Protein AF-A0A9N8HL02-F1 (afdb_monomer)

Sequence (187 aa):
MVTLRPRKAKEEAAAPAAKKGSTVKHNKKKAPAKPKPQPSATEAGDDSSLQEFLTTKVPDESKHEDITWLYHAIQTRAPDCPPELQGTATLAFGGFDYETKSKCSGRWSRMSIMVNKTGLTFMVSGMKDGKYLLEHFDKKQIGRKVSLGKSCIRFASLETVHRSVLEEIIQAAAEATISPVATSSSS

Secondary structure (DSSP, 8-state):
--------------------------------------------S-HHHHHHHHHHH---GGGHHHHHHHHHHHHHH-TTS-EEEETTTEEEEEEEEEE-TTS-EEEEEEEEEEEETTEEEEEE--EETTEEGGGGS-HHHHBSS-EE-SSEEEES-GGGB-HHHHHHHHHHHHHSBP--TT-----

Structure (mmCIF, N/CA/C/O backbone):
data_AF-A0A9N8HL02-F1
#
_entry.id   AF-A0A9N8HL02-F1
#
loop_
_atom_site.group_PDB
_atom_site.id
_atom_site.type_symbol
_atom_site.label_atom_id
_atom_site.label_alt_id
_atom_site.label_comp_id
_atom_site.label_asym_id
_atom_site.label_entity_id
_atom_site.label_seq_id
_atom_site.pdbx_PDB_ins_code
_atom_site.Cartn_x
_atom_site.Cartn_y
_atom_site.Cartn_z
_atom_site.occupancy
_atom_site.B_iso_or_equiv
_atom_site.auth_seq_id
_atom_site.auth_comp_id
_atom_site.auth_asym_id
_atom_site.auth_atom_id
_atom_site.pdbx_PDB_model_num
ATOM 1 N N . MET A 1 1 ? -21.778 3.154 -53.858 1.00 38.72 1 MET A N 1
ATOM 2 C CA . MET A 1 1 ? -22.316 1.840 -54.277 1.00 38.72 1 MET A CA 1
ATOM 3 C C . MET A 1 1 ? -21.534 0.762 -53.549 1.00 38.72 1 MET A C 1
ATOM 5 O O . MET A 1 1 ? -20.315 0.812 -53.601 1.00 38.72 1 MET A O 1
ATOM 9 N N . VAL A 1 2 ? -22.205 -0.153 -52.845 1.00 40.03 2 VAL A N 1
ATOM 10 C CA . VAL A 1 2 ? -21.569 -1.280 -52.138 1.00 40.03 2 VAL A CA 1
ATOM 11 C C . VAL A 1 2 ? -22.195 -2.566 -52.661 1.00 40.03 2 VAL A C 1
ATOM 13 O O . VAL A 1 2 ? -23.408 -2.745 -52.559 1.00 40.03 2 VAL A O 1
ATOM 16 N N . THR A 1 3 ? -21.384 -3.439 -53.251 1.00 42.66 3 THR A N 1
ATOM 17 C CA . THR A 1 3 ? -21.853 -4.664 -53.906 1.00 42.66 3 THR A CA 1
ATOM 18 C C . THR A 1 3 ? -21.750 -5.851 -52.950 1.00 42.66 3 THR A C 1
ATOM 20 O O . THR A 1 3 ? -20.667 -6.352 -52.668 1.00 42.66 3 THR A O 1
ATOM 23 N N . LEU A 1 4 ? -22.895 -6.315 -52.452 1.00 38.25 4 LEU A N 1
ATOM 24 C CA . LEU A 1 4 ? -23.026 -7.592 -51.742 1.00 38.25 4 LEU A CA 1
ATOM 25 C C . LEU A 1 4 ? -22.981 -8.766 -52.734 1.00 38.25 4 LEU A C 1
ATOM 27 O O . LEU A 1 4 ? -23.611 -8.665 -53.787 1.00 38.25 4 LEU A O 1
ATOM 31 N N . ARG A 1 5 ? -22.378 -9.906 -52.349 1.00 42.97 5 ARG A N 1
ATOM 32 C CA . ARG A 1 5 ? -22.987 -11.267 -52.362 1.00 42.97 5 ARG A CA 1
ATOM 33 C C . ARG A 1 5 ? -22.009 -12.354 -51.831 1.00 42.97 5 ARG A C 1
ATOM 35 O O . ARG A 1 5 ? -20.835 -12.049 -51.657 1.00 42.97 5 ARG A O 1
ATOM 42 N N . PRO A 1 6 ? -22.491 -13.568 -51.460 1.00 58.00 6 PRO A N 1
ATOM 43 C CA . PRO A 1 6 ? -21.934 -14.311 -50.319 1.00 58.00 6 PRO A CA 1
ATOM 44 C C . PRO A 1 6 ? -21.608 -15.796 -50.611 1.00 58.00 6 PRO A C 1
ATOM 46 O O . PRO A 1 6 ? -21.747 -16.251 -51.746 1.00 58.00 6 PRO A O 1
ATOM 49 N N . ARG A 1 7 ? -21.297 -16.544 -49.533 1.00 37.44 7 ARG A N 1
ATOM 50 C CA . ARG A 1 7 ? -21.385 -18.011 -49.251 1.00 37.44 7 ARG A CA 1
ATOM 51 C C . ARG A 1 7 ? -20.132 -18.421 -48.439 1.00 37.44 7 ARG A C 1
ATOM 53 O O . ARG A 1 7 ? -19.108 -17.769 -48.560 1.00 37.44 7 ARG A O 1
ATOM 60 N N . LYS A 1 8 ? -20.139 -19.452 -47.585 1.00 40.12 8 LYS A N 1
ATOM 61 C CA . LYS A 1 8 ? -21.069 -20.589 -47.434 1.00 40.12 8 LYS A CA 1
ATOM 62 C C . LYS A 1 8 ? -21.063 -21.080 -45.972 1.00 40.12 8 LYS A C 1
ATOM 64 O O . LYS A 1 8 ? -20.004 -21.095 -45.357 1.00 40.12 8 LYS A O 1
ATOM 69 N N . ALA A 1 9 ? -22.205 -21.526 -45.451 1.00 43.31 9 ALA A N 1
ATOM 70 C CA . ALA A 1 9 ? -22.273 -22.260 -44.183 1.00 43.31 9 ALA A CA 1
ATOM 71 C C . ALA A 1 9 ? -21.961 -23.759 -44.384 1.00 43.31 9 ALA A C 1
ATOM 73 O O . ALA A 1 9 ? -22.086 -24.268 -45.504 1.00 43.31 9 ALA A O 1
ATOM 74 N N . LYS A 1 10 ? -21.617 -24.467 -43.299 1.00 41.34 10 LYS A N 1
ATOM 75 C CA . LYS A 1 10 ? -21.701 -25.933 -43.214 1.00 41.34 10 LYS A CA 1
ATOM 76 C C . LYS A 1 10 ? -22.190 -26.353 -41.821 1.00 41.34 10 LYS A C 1
ATOM 78 O O . LYS A 1 10 ? -21.722 -25.826 -40.819 1.00 41.34 10 LYS A O 1
ATOM 83 N N . GLU A 1 11 ? -23.141 -27.277 -41.821 1.00 34.09 11 GLU A N 1
ATOM 84 C CA . GLU A 1 11 ? -23.955 -27.775 -40.705 1.00 34.09 11 GLU A CA 1
ATOM 85 C C . GLU A 1 11 ? -23.660 -29.272 -40.419 1.00 34.09 11 GLU A C 1
ATOM 87 O O . GLU A 1 11 ? -22.978 -29.909 -41.228 1.00 34.09 11 GLU A O 1
ATOM 92 N N . GLU A 1 12 ? -24.220 -29.788 -39.304 1.00 34.47 12 GLU A N 1
ATOM 93 C CA . GLU A 1 12 ? -24.200 -31.172 -38.748 1.00 34.47 12 GLU A CA 1
ATOM 94 C C . GLU A 1 12 ? -22.844 -31.724 -38.220 1.00 34.47 12 GLU A C 1
ATOM 96 O O . GLU A 1 12 ? -21.782 -31.298 -38.666 1.00 34.47 12 GLU A O 1
ATOM 101 N N . ALA A 1 13 ? -22.770 -32.649 -37.238 1.00 34.19 13 ALA A N 1
ATOM 102 C CA . ALA A 1 13 ? -23.784 -33.380 -36.433 1.00 34.19 13 ALA A CA 1
ATOM 103 C C . ALA A 1 13 ? -23.250 -33.606 -34.979 1.00 34.19 13 ALA A C 1
ATOM 105 O O . ALA A 1 13 ? -22.039 -33.674 -34.793 1.00 34.19 13 ALA A O 1
ATOM 106 N N . ALA A 1 14 ? -24.035 -33.488 -33.893 1.00 33.50 14 ALA A N 1
ATOM 107 C CA . ALA A 1 14 ? -24.961 -34.449 -33.239 1.00 33.50 14 ALA A CA 1
ATOM 108 C C . ALA A 1 14 ? -24.320 -35.440 -32.218 1.00 33.50 14 ALA A C 1
ATOM 110 O O . ALA A 1 14 ? -23.190 -35.887 -32.379 1.00 33.50 14 ALA A O 1
ATOM 111 N N . ALA A 1 15 ? -25.048 -35.734 -31.126 1.00 39.38 15 ALA A N 1
ATOM 112 C CA . ALA A 1 15 ? -24.595 -36.481 -29.931 1.00 39.38 15 ALA A CA 1
ATOM 113 C C . ALA A 1 15 ? -24.857 -38.012 -30.008 1.00 39.38 15 ALA A C 1
ATOM 115 O O . ALA A 1 15 ? -25.385 -38.479 -31.017 1.00 39.38 15 ALA A O 1
ATOM 116 N N . PRO A 1 16 ? -24.537 -38.811 -28.958 1.00 44.41 16 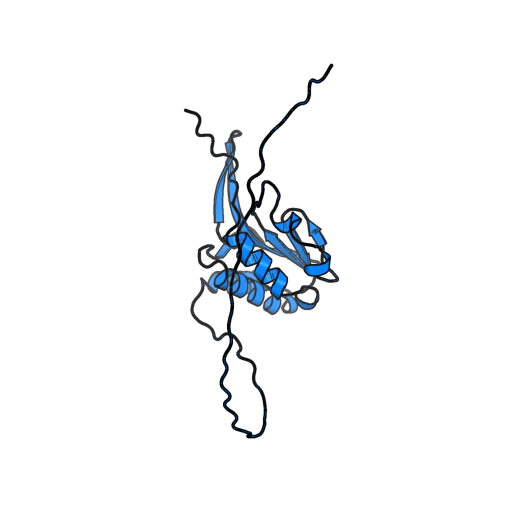PRO A N 1
ATOM 117 C CA . PRO A 1 16 ? -25.563 -39.085 -27.930 1.00 44.41 16 PRO A CA 1
ATOM 118 C C . PRO A 1 16 ? -25.043 -39.270 -26.476 1.00 44.41 16 PRO A C 1
ATOM 120 O O . PRO A 1 16 ? -23.853 -39.185 -26.190 1.00 44.41 16 PRO A O 1
ATOM 123 N N . ALA A 1 17 ? -25.967 -39.510 -25.533 1.00 36.41 17 ALA A N 1
ATOM 124 C CA . ALA A 1 17 ? -25.749 -39.577 -24.075 1.00 36.41 17 ALA A CA 1
ATOM 125 C C . ALA A 1 17 ? -25.906 -40.998 -23.479 1.00 36.41 17 ALA A C 1
ATOM 127 O O . ALA A 1 17 ? -26.542 -41.826 -24.122 1.00 36.41 17 ALA A O 1
ATOM 128 N N . ALA A 1 18 ? -25.475 -41.237 -22.216 1.00 36.91 18 ALA A N 1
ATOM 129 C CA . ALA A 1 18 ? -26.303 -41.894 -21.164 1.00 36.91 18 ALA A CA 1
ATOM 130 C C . ALA A 1 18 ? -25.624 -42.173 -19.785 1.00 36.91 18 ALA A C 1
ATOM 132 O O . ALA A 1 18 ? -24.719 -42.987 -19.662 1.00 36.91 18 ALA A O 1
ATOM 133 N N . LYS A 1 19 ? -26.208 -41.574 -18.731 1.00 36.00 19 LYS A N 1
ATOM 134 C CA . LYS A 1 19 ? -26.545 -42.073 -17.364 1.00 36.00 19 LYS A CA 1
ATOM 135 C C . LYS A 1 19 ? -25.779 -43.231 -16.665 1.00 36.00 19 LYS A C 1
ATOM 137 O O . LYS A 1 19 ? -25.836 -44.371 -17.115 1.00 36.00 19 LYS A O 1
ATOM 142 N N . LYS A 1 20 ? -25.414 -42.955 -15.394 1.00 34.19 20 LYS A N 1
ATOM 143 C CA . LYS A 1 20 ? -25.608 -43.696 -14.099 1.00 34.19 20 LYS A CA 1
ATOM 144 C C . LYS A 1 20 ? -24.382 -43.400 -13.201 1.00 34.19 20 LYS A C 1
ATOM 146 O O . LYS A 1 20 ? -23.281 -43.335 -13.715 1.00 34.19 20 LYS A O 1
ATOM 151 N N . GLY A 1 21 ? -24.445 -43.168 -11.889 1.00 31.30 21 GLY A N 1
ATOM 152 C CA . GLY A 1 21 ? -25.522 -43.315 -10.910 1.00 31.30 21 GLY A CA 1
ATOM 153 C C . GLY A 1 21 ? -25.040 -44.195 -9.750 1.00 31.30 21 GLY A C 1
ATOM 154 O O . GLY A 1 21 ? -25.011 -45.409 -9.912 1.00 31.30 21 GLY A O 1
ATOM 155 N N . SER A 1 22 ? -24.667 -43.614 -8.602 1.00 33.00 22 SER A N 1
ATOM 156 C CA . SER A 1 22 ? -24.431 -44.377 -7.365 1.00 33.00 22 SER A CA 1
ATOM 157 C C . SER A 1 22 ? -24.558 -43.510 -6.108 1.00 33.00 22 SER A C 1
ATOM 159 O O . SER A 1 22 ? -24.262 -42.316 -6.127 1.00 33.00 22 SER A O 1
ATOM 161 N N . THR A 1 23 ? -25.029 -44.118 -5.022 1.00 35.12 23 THR A N 1
ATOM 162 C CA . THR A 1 23 ? -25.376 -43.478 -3.744 1.00 35.12 23 THR A CA 1
ATOM 163 C C . THR A 1 23 ? -24.531 -44.028 -2.603 1.00 35.12 23 THR A C 1
ATOM 165 O O . THR A 1 23 ? -24.460 -45.245 -2.454 1.00 35.12 23 THR A O 1
ATOM 168 N N . VAL A 1 24 ? -24.048 -43.169 -1.699 1.00 36.91 24 VAL A N 1
ATOM 169 C CA . VAL A 1 24 ? -23.658 -43.580 -0.337 1.00 36.91 24 VAL A CA 1
ATOM 170 C C . VAL A 1 24 ? -24.195 -42.570 0.681 1.00 36.91 24 VAL A C 1
ATOM 172 O O . VAL A 1 24 ? -23.965 -41.369 0.570 1.00 36.91 24 VAL A O 1
ATOM 175 N N . LYS A 1 25 ? -24.921 -43.073 1.685 1.00 34.50 25 LYS A N 1
ATOM 176 C CA . LYS A 1 25 ? -25.248 -42.373 2.941 1.00 34.50 25 LYS A CA 1
ATOM 177 C C . LYS A 1 25 ? -24.290 -42.860 4.037 1.00 34.50 25 LYS A C 1
ATOM 179 O O . LYS A 1 25 ? -23.865 -44.003 3.945 1.00 34.50 25 LY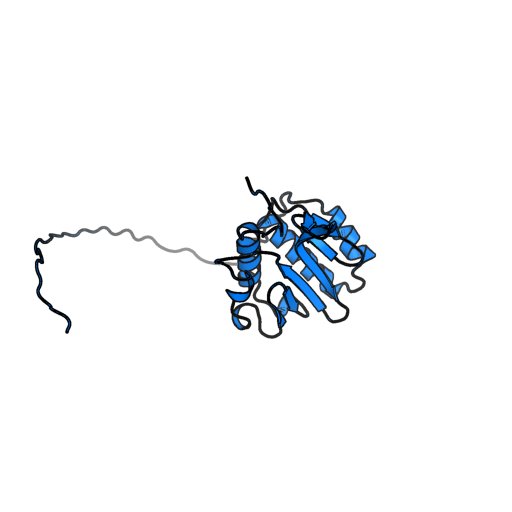S A O 1
ATOM 184 N N . HIS A 1 26 ? -24.038 -42.032 5.059 1.00 35.66 26 HIS A N 1
ATOM 185 C CA . HIS A 1 26 ? -23.890 -42.334 6.509 1.00 35.66 26 HIS A CA 1
ATOM 186 C C . HIS A 1 26 ? -23.303 -41.061 7.179 1.00 35.66 26 HIS A C 1
ATOM 188 O O . HIS A 1 26 ? -22.185 -40.681 6.875 1.00 35.66 26 HIS A O 1
ATOM 194 N N . ASN A 1 27 ? -24.050 -40.190 7.871 1.00 30.64 27 ASN A N 1
ATOM 195 C CA . ASN A 1 27 ? -24.763 -40.293 9.163 1.00 30.64 27 ASN A CA 1
ATOM 196 C C . ASN A 1 27 ? -23.931 -39.878 10.417 1.00 30.64 27 ASN A C 1
ATOM 198 O O . ASN A 1 27 ? -23.347 -40.715 11.090 1.00 30.64 27 ASN A O 1
ATOM 202 N N . LYS A 1 28 ? -24.028 -38.579 10.770 1.00 34.50 28 LYS A N 1
ATOM 203 C CA . LYS A 1 28 ? -24.277 -38.018 12.128 1.00 34.50 28 LYS A CA 1
ATOM 204 C C . LYS A 1 28 ? -23.268 -38.228 13.289 1.00 34.50 28 LYS A C 1
ATOM 206 O O . LYS A 1 28 ? -23.246 -39.282 13.914 1.00 34.50 28 LYS A O 1
ATOM 211 N N . LYS A 1 29 ? -22.643 -37.117 13.733 1.00 30.44 29 LYS A N 1
ATOM 212 C CA . LYS A 1 29 ? -22.318 -36.710 15.138 1.00 30.44 29 LYS A CA 1
ATOM 213 C C . LYS A 1 29 ? -21.883 -35.222 15.116 1.00 30.44 29 LYS A C 1
ATOM 215 O O . LYS A 1 29 ? -21.039 -34.870 14.311 1.00 30.44 29 LYS A O 1
ATOM 220 N N . LYS A 1 30 ? -22.665 -34.291 15.684 1.00 27.17 30 LYS A N 1
ATOM 221 C CA . LYS A 1 30 ? -22.633 -33.716 17.058 1.00 27.17 30 LYS A CA 1
ATOM 222 C C . LYS A 1 30 ? -21.541 -32.629 17.257 1.00 27.17 30 LYS A C 1
ATOM 224 O O . LYS A 1 30 ? -20.366 -32.899 17.076 1.00 27.17 30 LYS A O 1
ATOM 229 N N . ALA A 1 31 ? -21.985 -31.420 17.630 1.00 33.75 31 ALA A N 1
ATOM 230 C CA . ALA A 1 31 ? -21.223 -30.194 17.965 1.00 33.75 31 ALA A CA 1
ATOM 231 C C . ALA A 1 31 ? -20.315 -30.362 19.227 1.00 33.75 31 ALA A C 1
ATOM 233 O O . ALA A 1 31 ? -20.527 -31.374 19.908 1.00 33.75 31 ALA A O 1
ATOM 234 N N . PRO A 1 32 ? -19.404 -29.419 19.623 1.00 37.69 32 PRO A N 1
ATOM 235 C CA . PRO A 1 32 ? -19.410 -27.967 19.322 1.00 37.69 32 PRO A CA 1
ATOM 236 C C . PRO A 1 32 ? -18.046 -27.224 19.139 1.00 37.69 32 PRO A C 1
ATOM 238 O O . PRO A 1 32 ? -16.976 -27.797 19.272 1.00 37.69 32 PRO A O 1
ATOM 241 N N . ALA A 1 33 ? -18.156 -25.893 18.970 1.00 28.92 33 ALA A N 1
ATOM 242 C CA . ALA A 1 33 ? -17.191 -24.829 19.324 1.00 28.92 33 ALA A CA 1
ATOM 243 C C . ALA A 1 33 ? -15.973 -24.494 18.415 1.00 28.92 33 ALA A C 1
ATOM 245 O O . ALA A 1 33 ? -15.433 -25.302 17.673 1.00 28.92 33 ALA A O 1
ATOM 246 N N . LYS A 1 34 ? -15.611 -23.201 18.498 1.00 33.19 34 LYS A N 1
ATOM 247 C CA . LYS A 1 34 ? -14.519 -22.428 17.855 1.00 33.19 34 LYS A CA 1
ATOM 248 C C . LYS A 1 34 ? -13.122 -22.854 18.383 1.00 33.19 34 LYS A C 1
ATOM 250 O O . LYS A 1 34 ? -13.088 -23.409 19.478 1.00 33.19 34 LYS A O 1
ATOM 255 N N . PRO A 1 35 ? -11.991 -22.559 17.691 1.00 33.97 35 PRO A N 1
ATOM 256 C CA . PRO A 1 35 ? -11.635 -21.222 17.186 1.00 33.97 35 PRO A CA 1
ATOM 257 C C . PRO A 1 35 ? -11.285 -21.117 15.691 1.00 33.97 35 PRO A C 1
ATOM 259 O O . PRO A 1 35 ? -11.180 -22.098 14.965 1.00 33.97 35 PRO A O 1
ATOM 262 N N . LYS A 1 36 ? -11.147 -19.862 15.236 1.00 30.95 36 LYS A N 1
ATOM 263 C CA . LYS A 1 36 ? -10.642 -19.506 13.901 1.00 30.95 36 LYS A CA 1
ATOM 264 C C . LYS A 1 36 ? -9.179 -19.960 13.767 1.00 30.95 36 LYS A C 1
ATOM 266 O O . LYS A 1 36 ? -8.437 -19.739 14.725 1.00 30.95 36 LYS A O 1
ATOM 271 N N . PRO A 1 37 ? -8.718 -20.427 12.594 1.00 30.55 37 PRO A N 1
ATOM 272 C CA . PRO A 1 37 ? -7.305 -20.323 12.270 1.00 30.55 37 PRO A CA 1
ATOM 273 C C . PRO A 1 37 ? -6.959 -18.832 12.142 1.00 30.55 37 PRO A C 1
ATOM 275 O O . PRO A 1 37 ? -7.377 -18.156 11.202 1.00 30.55 37 PRO A O 1
ATOM 278 N N . GLN A 1 38 ? -6.232 -18.303 13.124 1.00 36.38 38 GLN A N 1
ATOM 279 C CA . GLN A 1 38 ? -5.312 -17.204 12.848 1.00 36.38 38 GLN A CA 1
ATOM 280 C C . GLN A 1 38 ? -4.213 -17.789 11.945 1.00 36.38 38 GLN A C 1
ATOM 282 O O . GLN A 1 38 ? -3.737 -18.882 12.265 1.00 36.38 38 GLN A O 1
ATOM 287 N N . PRO A 1 39 ? -3.817 -17.141 10.835 1.00 41.09 39 PRO A N 1
ATOM 288 C CA . PRO A 1 39 ? -2.610 -17.549 10.131 1.00 41.09 39 PRO A CA 1
ATOM 289 C C . PRO A 1 39 ? -1.428 -17.337 11.081 1.00 41.09 39 PRO A C 1
ATOM 291 O O . PRO A 1 39 ? -1.106 -16.211 11.456 1.00 41.09 39 PRO A O 1
ATOM 294 N N . SER A 1 40 ? -0.865 -18.448 11.550 1.00 34.38 40 SER A N 1
ATOM 295 C CA . SER A 1 40 ? 0.299 -18.474 12.428 1.00 34.38 40 SER A CA 1
ATOM 296 C C . SER A 1 40 ? 1.502 -17.859 11.719 1.00 34.38 40 SER A C 1
ATOM 298 O O . SER A 1 40 ? 1.646 -18.015 10.508 1.00 34.38 40 SER A O 1
ATOM 300 N N . ALA A 1 41 ? 2.367 -17.182 12.474 1.00 45.44 41 ALA A N 1
ATOM 301 C CA . ALA A 1 41 ? 3.587 -16.595 11.938 1.00 45.44 41 ALA A CA 1
ATOM 302 C C . ALA A 1 41 ? 4.453 -17.652 11.229 1.00 45.44 41 ALA A C 1
ATOM 304 O O . ALA A 1 41 ? 4.740 -18.712 11.786 1.00 45.44 41 ALA A O 1
ATOM 305 N N . THR A 1 42 ? 4.886 -17.351 10.008 1.00 31.97 42 THR A N 1
ATOM 306 C CA . THR A 1 42 ? 5.986 -18.041 9.325 1.00 31.97 42 THR A CA 1
ATOM 307 C C . THR A 1 42 ? 6.666 -17.030 8.403 1.00 31.97 42 THR A C 1
ATOM 309 O O . THR A 1 42 ? 6.202 -16.781 7.297 1.00 31.97 42 THR A O 1
ATOM 312 N N . GLU A 1 43 ? 7.713 -16.405 8.945 1.00 43.88 43 GLU A N 1
ATOM 313 C CA . GLU A 1 43 ? 8.889 -15.859 8.250 1.00 43.88 43 GLU A CA 1
ATOM 314 C C . GLU A 1 43 ? 8.636 -15.156 6.901 1.00 43.88 43 GLU A C 1
ATOM 316 O O . GLU A 1 43 ? 8.811 -15.740 5.833 1.00 43.88 43 GLU A O 1
ATOM 321 N N . ALA A 1 44 ? 8.285 -13.865 6.945 1.00 39.88 44 ALA A N 1
ATOM 322 C CA . ALA A 1 44 ? 8.138 -13.047 5.741 1.00 39.88 44 ALA A CA 1
ATOM 323 C C . ALA A 1 44 ? 8.545 -11.576 5.966 1.00 39.88 44 ALA A C 1
ATOM 325 O O . ALA A 1 44 ? 7.695 -10.692 6.047 1.00 39.88 44 ALA A O 1
ATOM 326 N N . GLY A 1 45 ? 9.851 -11.297 5.965 1.00 49.19 45 GLY A N 1
ATOM 327 C CA . GLY A 1 45 ? 10.403 -9.937 5.899 1.00 49.19 45 GLY A CA 1
ATOM 328 C C . GLY A 1 45 ? 10.991 -9.389 7.193 1.00 49.19 45 GLY A C 1
ATOM 329 O O . GLY A 1 45 ? 10.807 -9.934 8.275 1.00 49.19 45 GLY A O 1
ATOM 330 N N . ASP A 1 46 ? 11.737 -8.298 7.040 1.00 62.19 46 ASP A N 1
ATOM 331 C CA . ASP A 1 46 ? 12.478 -7.656 8.118 1.00 62.19 46 ASP A CA 1
ATOM 332 C C . ASP A 1 46 ? 11.527 -6.858 9.031 1.00 62.19 46 ASP A C 1
ATOM 334 O O . ASP A 1 46 ? 11.227 -5.682 8.784 1.00 62.19 46 ASP A O 1
ATOM 338 N N . ASP A 1 47 ? 11.011 -7.514 10.080 1.00 76.81 47 ASP A N 1
ATOM 339 C CA . ASP A 1 47 ? 10.125 -6.908 11.088 1.00 76.81 47 ASP A CA 1
ATOM 340 C C . ASP A 1 47 ? 10.768 -5.677 11.759 1.00 76.81 47 ASP A C 1
ATOM 342 O O . ASP A 1 47 ? 10.059 -4.807 12.263 1.00 76.81 47 ASP A O 1
ATOM 346 N N . SER A 1 48 ? 12.101 -5.546 11.706 1.00 81.25 48 SER A N 1
ATOM 347 C CA . SER A 1 48 ? 12.840 -4.353 12.141 1.00 81.25 48 SER A CA 1
ATOM 348 C C . SER A 1 48 ? 12.329 -3.078 11.460 1.00 81.25 48 SER A C 1
ATOM 350 O O . SER A 1 48 ? 12.073 -2.076 12.127 1.00 81.25 48 SER A O 1
ATOM 352 N N . SER A 1 49 ? 12.066 -3.129 10.145 1.00 82.44 49 SER A N 1
ATOM 353 C CA . SER A 1 49 ? 11.521 -1.984 9.398 1.00 82.44 49 SER A CA 1
ATOM 354 C C . SER A 1 49 ? 10.108 -1.612 9.854 1.00 82.44 49 SER A C 1
ATOM 356 O O . SER A 1 49 ? 9.760 -0.432 9.880 1.00 82.44 49 SER A O 1
ATOM 358 N N . LEU A 1 50 ? 9.291 -2.598 10.245 1.00 86.56 50 LEU A N 1
ATOM 359 C CA . LEU A 1 50 ? 7.965 -2.355 10.815 1.00 86.56 50 LEU A CA 1
ATOM 360 C C . LEU A 1 50 ? 8.078 -1.749 12.223 1.00 86.56 50 LEU A 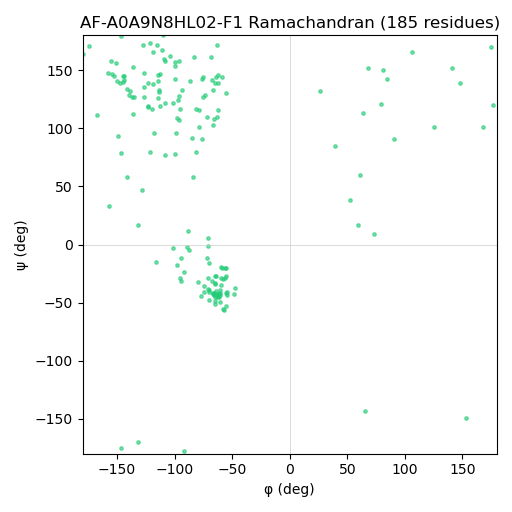C 1
ATOM 362 O O . LEU A 1 50 ? 7.435 -0.739 12.502 1.00 86.56 50 LEU A O 1
ATOM 366 N N . GLN A 1 51 ? 8.912 -2.316 13.095 1.00 85.81 51 GLN A N 1
ATOM 367 C CA . GLN A 1 51 ? 9.102 -1.830 14.466 1.00 85.81 51 GLN A CA 1
ATOM 368 C C . GLN A 1 51 ? 9.675 -0.407 14.502 1.00 85.81 51 GLN A C 1
ATOM 370 O O . GLN A 1 51 ? 9.170 0.435 15.249 1.00 85.81 51 GLN A O 1
ATOM 375 N N . GLU A 1 52 ? 10.666 -0.094 13.660 1.00 86.69 52 GLU A N 1
ATOM 376 C CA . GLU A 1 52 ? 11.192 1.269 13.527 1.00 86.69 52 GLU A CA 1
ATOM 377 C C . GLU A 1 52 ? 10.122 2.228 12.981 1.00 86.69 52 GLU A C 1
ATOM 379 O O . GLU A 1 52 ? 9.997 3.349 13.489 1.00 86.69 52 GLU A O 1
ATOM 384 N N . PHE A 1 53 ? 9.305 1.797 12.007 1.00 86.12 53 PHE A N 1
ATOM 385 C CA . PHE A 1 53 ? 8.191 2.598 11.494 1.00 86.12 53 PHE A CA 1
ATOM 386 C C . PHE A 1 53 ? 7.207 2.968 12.603 1.00 86.12 53 PHE A C 1
ATOM 388 O O . PHE A 1 53 ? 6.941 4.151 12.824 1.00 86.12 53 PHE A O 1
ATOM 395 N N . LEU A 1 54 ? 6.691 1.960 13.311 1.00 86.81 54 LEU A N 1
ATOM 396 C CA . LEU A 1 54 ? 5.692 2.126 14.362 1.00 86.81 54 LEU A CA 1
ATOM 397 C C . LEU A 1 54 ? 6.230 3.007 15.496 1.00 86.81 54 LEU A C 1
ATOM 399 O O . LEU A 1 54 ? 5.599 4.003 15.846 1.00 86.81 54 LEU A O 1
ATOM 403 N N . THR A 1 55 ? 7.435 2.706 15.988 1.00 85.00 55 THR A N 1
ATOM 404 C CA . THR A 1 55 ? 8.072 3.422 17.107 1.00 85.00 55 THR A CA 1
ATOM 405 C C . THR A 1 55 ? 8.405 4.873 16.761 1.00 85.00 55 THR A C 1
ATOM 407 O O . THR A 1 55 ? 8.179 5.777 17.563 1.00 85.00 55 THR A O 1
ATOM 410 N N . THR A 1 56 ? 8.949 5.119 15.567 1.00 81.00 56 THR A N 1
ATOM 411 C CA . THR A 1 56 ? 9.539 6.424 15.224 1.00 81.00 56 THR A CA 1
ATOM 412 C C . THR A 1 56 ? 8.553 7.340 14.501 1.00 81.00 56 THR A C 1
ATOM 414 O O . THR A 1 56 ? 8.670 8.564 14.588 1.00 81.00 56 THR A O 1
ATOM 417 N N . LYS A 1 57 ? 7.620 6.779 13.716 1.00 79.44 57 LYS A N 1
ATOM 418 C CA . LYS A 1 57 ? 6.782 7.531 12.758 1.00 79.44 57 LYS A CA 1
ATOM 419 C C . LYS A 1 57 ? 5.289 7.496 13.079 1.00 79.44 57 LYS A C 1
ATOM 421 O O . LYS A 1 57 ? 4.545 8.309 12.528 1.00 79.44 57 LYS A O 1
ATOM 426 N N . VAL A 1 58 ? 4.839 6.591 13.952 1.00 81.38 58 VAL A N 1
ATOM 427 C CA . VAL A 1 58 ? 3.412 6.366 14.233 1.00 81.38 58 VAL A CA 1
ATOM 428 C C . VAL A 1 58 ? 3.110 6.584 15.722 1.00 81.38 58 VAL A C 1
ATOM 430 O O . VAL A 1 58 ? 2.932 5.625 16.462 1.00 81.38 58 VAL A O 1
ATOM 433 N N . PRO A 1 59 ? 2.966 7.839 16.188 1.00 74.81 59 PRO A N 1
ATOM 434 C CA . PRO A 1 59 ? 2.655 8.140 17.594 1.00 74.81 59 PRO A CA 1
ATOM 435 C C . PRO A 1 59 ? 1.215 7.771 18.018 1.00 74.81 59 PRO A C 1
ATOM 437 O O . PRO A 1 59 ? 0.782 8.132 19.105 1.00 74.81 59 PRO A O 1
ATOM 440 N N . ASP A 1 60 ? 0.445 7.124 17.142 1.00 80.56 60 ASP A N 1
ATOM 441 C CA . ASP A 1 60 ? -0.965 6.780 17.322 1.00 80.56 60 ASP A CA 1
ATOM 442 C C . ASP A 1 60 ? -1.101 5.253 17.287 1.00 80.56 60 ASP A C 1
ATOM 444 O O . ASP A 1 60 ? -1.155 4.647 16.212 1.00 80.56 60 ASP A O 1
ATOM 448 N N . GLU A 1 61 ? -1.110 4.641 18.473 1.00 82.50 61 GLU A N 1
ATOM 449 C CA . GLU A 1 61 ? -1.145 3.183 18.666 1.00 82.50 61 GLU A CA 1
ATOM 450 C C . GLU A 1 61 ? -2.369 2.531 18.004 1.00 82.50 61 GLU A C 1
ATOM 452 O O . GLU A 1 61 ? -2.275 1.420 17.487 1.00 82.50 61 GLU A O 1
ATOM 457 N N . SER A 1 62 ? -3.490 3.252 17.887 1.00 81.56 62 SER A N 1
ATOM 458 C CA . SER A 1 62 ? -4.704 2.789 17.193 1.00 81.56 62 SER A CA 1
ATOM 459 C C . SER A 1 62 ? -4.466 2.435 15.718 1.00 81.56 62 SER A C 1
ATOM 461 O O . SER A 1 62 ? -5.262 1.718 15.117 1.00 81.56 62 SER A O 1
ATOM 463 N N . LYS A 1 63 ? -3.382 2.937 15.110 1.00 83.31 63 LYS A N 1
ATOM 464 C CA . LYS A 1 63 ? -2.985 2.622 13.728 1.00 83.31 63 LYS A CA 1
ATOM 465 C C . LYS A 1 63 ? -1.980 1.474 13.644 1.00 83.31 63 LYS A C 1
ATOM 467 O O . LYS A 1 63 ? -1.740 0.984 12.543 1.00 8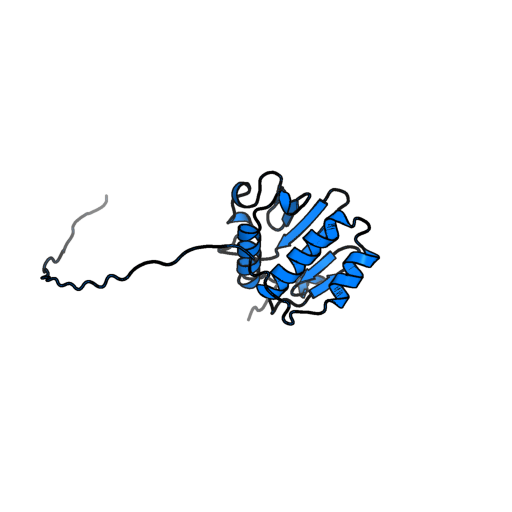3.31 63 LYS A O 1
ATOM 472 N N . HIS A 1 64 ? -1.384 1.041 14.758 1.00 88.62 64 HIS A N 1
ATOM 473 C CA . HIS A 1 64 ? -0.332 0.018 14.758 1.00 88.62 64 HIS A CA 1
ATOM 474 C C . HIS A 1 64 ? -0.865 -1.333 14.290 1.00 88.62 64 HIS A C 1
ATOM 476 O O . HIS A 1 64 ? -0.248 -1.946 13.423 1.00 88.62 64 HIS A O 1
ATOM 482 N N . GLU A 1 65 ? -2.032 -1.765 14.778 1.00 89.50 65 GLU A N 1
ATOM 483 C CA . GLU A 1 65 ? -2.674 -3.009 14.324 1.00 89.50 65 GLU A CA 1
ATOM 484 C C . GLU A 1 65 ? -3.000 -2.975 12.822 1.00 89.50 65 GLU A C 1
ATOM 486 O O . GLU A 1 65 ? -2.754 -3.946 12.106 1.00 89.50 65 GLU A O 1
ATOM 491 N N . ASP A 1 66 ? -3.501 -1.840 12.325 1.00 90.12 66 ASP A N 1
ATOM 492 C CA . ASP A 1 66 ? -3.852 -1.664 10.914 1.00 90.12 66 ASP A CA 1
ATOM 493 C C . ASP A 1 66 ? -2.618 -1.691 9.999 1.00 90.12 66 ASP A C 1
ATOM 495 O O . ASP A 1 66 ? -2.634 -2.329 8.944 1.00 90.12 66 ASP A O 1
ATOM 499 N N . ILE A 1 67 ? -1.530 -1.033 10.405 1.00 90.81 67 ILE A N 1
ATOM 500 C CA . ILE A 1 67 ? -0.258 -1.017 9.670 1.00 90.81 67 ILE A CA 1
ATOM 501 C C . ILE A 1 67 ? 0.421 -2.389 9.725 1.00 90.81 67 ILE A C 1
ATOM 503 O O . ILE A 1 67 ? 0.911 -2.859 8.702 1.00 90.81 67 ILE A O 1
ATOM 507 N N . THR A 1 68 ? 0.400 -3.057 10.879 1.00 91.88 68 THR A N 1
ATOM 508 C CA . THR A 1 68 ? 0.938 -4.417 11.061 1.00 91.88 68 THR A CA 1
ATOM 509 C C . THR A 1 68 ? 0.186 -5.419 10.186 1.00 91.88 68 THR A C 1
ATOM 511 O O . THR A 1 68 ? 0.800 -6.222 9.485 1.00 91.88 68 THR A O 1
ATOM 514 N N . TRP A 1 69 ? -1.150 -5.333 10.139 1.00 93.25 69 TRP A N 1
ATOM 515 C CA . TRP A 1 69 ? -1.952 -6.165 9.243 1.00 93.25 69 TRP A CA 1
ATOM 516 C C . TRP A 1 69 ? -1.621 -5.902 7.768 1.00 93.25 69 TRP A C 1
ATOM 518 O O . TRP A 1 69 ? -1.453 -6.855 7.010 1.00 93.25 69 TRP A O 1
ATOM 528 N N . LEU A 1 70 ? -1.489 -4.632 7.361 1.00 92.12 70 LEU A N 1
ATOM 529 C CA . LEU A 1 70 ? -1.096 -4.267 5.995 1.00 92.12 70 LEU A CA 1
ATOM 530 C C . LEU A 1 70 ? 0.292 -4.801 5.632 1.00 92.12 70 LEU A C 1
ATOM 532 O O . LEU A 1 70 ? 0.451 -5.365 4.554 1.00 92.12 70 LEU A O 1
ATOM 536 N N . TYR A 1 71 ? 1.272 -4.652 6.526 1.00 92.94 71 TYR A N 1
ATOM 537 C CA . TYR A 1 71 ? 2.630 -5.157 6.343 1.00 92.94 71 TYR A CA 1
ATOM 538 C C . TYR A 1 71 ? 2.619 -6.667 6.091 1.00 92.94 71 TYR A C 1
ATOM 540 O O . TYR A 1 71 ? 3.052 -7.107 5.029 1.00 92.94 71 TYR A O 1
ATOM 548 N N . HIS A 1 72 ? 2.030 -7.462 6.991 1.00 92.31 72 HIS A N 1
ATOM 549 C CA . HIS A 1 72 ? 1.980 -8.914 6.804 1.00 92.31 72 HIS A CA 1
ATOM 550 C C . HIS A 1 72 ? 1.137 -9.328 5.589 1.00 92.31 72 HIS A C 1
ATOM 552 O O . HIS A 1 72 ? 1.484 -10.301 4.920 1.00 92.31 72 HIS A O 1
ATOM 558 N N . ALA A 1 73 ? 0.066 -8.598 5.252 1.00 92.81 73 ALA A N 1
ATOM 559 C CA . ALA A 1 73 ? -0.712 -8.855 4.039 1.00 92.81 73 ALA A CA 1
ATOM 560 C C . ALA A 1 73 ? 0.121 -8.627 2.766 1.00 92.81 73 ALA A C 1
ATOM 562 O O . ALA A 1 73 ? 0.071 -9.455 1.858 1.00 92.81 73 ALA A O 1
ATOM 563 N N . ILE A 1 74 ? 0.926 -7.559 2.713 1.00 92.38 74 ILE A N 1
ATOM 564 C CA . ILE A 1 74 ? 1.855 -7.302 1.604 1.00 92.38 74 ILE A CA 1
ATOM 565 C C . ILE A 1 74 ? 2.925 -8.389 1.550 1.00 92.38 74 ILE A C 1
ATOM 567 O O . ILE A 1 74 ? 3.066 -9.033 0.518 1.00 92.38 74 ILE A O 1
ATOM 571 N N . GLN A 1 75 ? 3.587 -8.682 2.666 1.00 90.50 75 GLN A N 1
ATOM 572 C CA . GLN A 1 75 ? 4.633 -9.704 2.734 1.00 90.50 75 GLN A CA 1
ATOM 573 C C . GLN A 1 75 ? 4.141 -11.112 2.347 1.00 90.50 75 GLN A C 1
ATOM 575 O O . GLN A 1 75 ? 4.863 -11.863 1.698 1.00 90.50 75 GLN A O 1
ATOM 580 N N . THR A 1 76 ? 2.892 -11.459 2.678 1.00 91.50 76 THR A N 1
ATOM 581 C CA . THR A 1 76 ? 2.280 -12.756 2.326 1.00 91.50 76 THR A CA 1
ATOM 582 C C . THR A 1 76 ? 1.897 -12.850 0.845 1.00 91.50 76 THR A C 1
ATOM 584 O O . THR A 1 76 ? 1.952 -13.927 0.255 1.00 91.50 76 THR A O 1
ATOM 587 N N . ARG A 1 77 ? 1.445 -11.743 0.242 1.00 91.31 77 ARG A N 1
ATOM 588 C CA . ARG A 1 77 ? 0.897 -11.706 -1.131 1.00 91.31 77 ARG A CA 1
ATOM 589 C C . ARG A 1 77 ? 1.912 -11.250 -2.183 1.00 91.31 77 ARG A C 1
ATOM 591 O O . ARG A 1 77 ? 1.692 -11.473 -3.368 1.00 91.31 77 ARG A O 1
ATOM 598 N N . ALA A 1 78 ? 2.991 -10.607 -1.752 1.00 89.38 78 ALA A N 1
ATOM 599 C CA . ALA A 1 78 ? 4.028 -10.007 -2.580 1.00 89.38 78 ALA A CA 1
ATOM 600 C C . ALA A 1 78 ? 5.429 -10.223 -1.959 1.00 89.38 78 ALA A C 1
ATOM 602 O O . ALA A 1 78 ? 6.123 -9.243 -1.686 1.00 89.38 78 ALA A O 1
ATOM 603 N N . PRO A 1 79 ? 5.864 -11.477 -1.717 1.00 88.00 79 PRO A N 1
ATOM 604 C CA . PRO A 1 79 ? 7.136 -11.763 -1.041 1.00 88.00 79 PRO A CA 1
ATOM 605 C C . PRO A 1 79 ? 8.361 -11.192 -1.780 1.00 88.00 79 PRO A C 1
ATOM 607 O O . PRO A 1 79 ? 9.333 -10.796 -1.143 1.00 88.00 79 PRO A O 1
ATOM 610 N N . ASP A 1 80 ? 8.292 -11.058 -3.109 1.00 85.75 80 ASP A N 1
ATOM 611 C CA . ASP A 1 80 ? 9.315 -10.420 -3.953 1.00 85.75 80 ASP A CA 1
ATOM 612 C C . ASP A 1 80 ? 9.402 -8.885 -3.805 1.00 85.75 80 ASP A C 1
ATOM 614 O O . ASP A 1 80 ? 10.206 -8.236 -4.476 1.00 85.75 80 ASP A O 1
ATOM 618 N N . CYS A 1 81 ? 8.558 -8.266 -2.973 1.00 85.94 81 CYS A N 1
ATOM 619 C CA . CYS A 1 81 ? 8.547 -6.825 -2.715 1.00 85.94 81 CYS A CA 1
ATOM 620 C C . CYS A 1 81 ? 9.083 -6.527 -1.303 1.00 85.94 81 CYS A C 1
ATOM 622 O O . CYS A 1 81 ? 8.281 -6.226 -0.418 1.00 85.94 81 CYS A O 1
ATOM 624 N N . PRO A 1 82 ? 10.412 -6.568 -1.072 1.00 86.38 82 PRO A N 1
ATOM 625 C CA . PRO A 1 82 ? 10.983 -6.405 0.262 1.00 86.38 82 PRO A CA 1
ATOM 626 C C . PRO A 1 82 ? 10.597 -5.054 0.888 1.00 86.38 82 PRO A C 1
ATOM 628 O O . PRO A 1 82 ? 10.520 -4.054 0.158 1.00 86.38 82 PRO A O 1
ATOM 631 N N . PRO A 1 83 ? 10.367 -5.015 2.214 1.00 90.31 83 PRO A N 1
ATOM 632 C CA . PRO A 1 83 ? 10.014 -3.803 2.932 1.00 90.31 83 PRO A CA 1
ATOM 633 C C . PRO A 1 83 ? 11.240 -2.908 3.135 1.00 90.31 83 PRO A C 1
ATOM 635 O O . PRO A 1 83 ? 12.339 -3.386 3.406 1.00 90.31 83 PRO A O 1
ATOM 638 N N . GLU A 1 84 ? 11.044 -1.598 3.037 1.00 89.25 84 GLU A N 1
ATOM 639 C CA . GLU A 1 84 ? 12.083 -0.585 3.213 1.00 89.25 84 GLU A CA 1
ATOM 640 C C . GLU A 1 84 ? 11.475 0.708 3.767 1.00 89.25 84 GLU A C 1
ATOM 642 O O . GLU A 1 84 ? 10.400 1.143 3.347 1.00 89.25 84 GLU A O 1
ATOM 647 N N . LEU A 1 85 ? 12.174 1.377 4.681 1.00 87.62 85 LEU A N 1
ATOM 648 C CA . LEU A 1 85 ? 11.790 2.709 5.138 1.00 87.62 85 LEU A CA 1
ATOM 649 C C . LEU A 1 85 ? 12.265 3.782 4.153 1.00 87.62 85 LEU A C 1
ATOM 651 O O . LEU A 1 85 ? 13.461 3.984 3.958 1.00 87.62 85 LEU A O 1
ATOM 655 N N . GLN A 1 86 ? 11.317 4.501 3.545 1.00 82.19 86 GLN A N 1
ATOM 656 C CA . GLN A 1 86 ? 11.602 5.561 2.575 1.00 82.19 86 GLN A CA 1
ATOM 657 C C . GLN A 1 86 ? 11.207 6.935 3.133 1.00 82.19 86 GLN A C 1
ATOM 659 O O . GLN A 1 86 ? 10.043 7.228 3.407 1.00 82.19 86 GLN A O 1
ATOM 664 N N . GLY A 1 87 ? 12.187 7.829 3.265 1.00 74.94 87 GLY A N 1
ATOM 665 C CA . GLY A 1 87 ? 11.955 9.202 3.715 1.00 74.94 87 GLY A CA 1
ATOM 666 C C . GLY A 1 87 ? 11.459 9.297 5.163 1.00 74.94 87 GLY A C 1
ATOM 667 O O . GLY A 1 87 ? 11.914 8.582 6.052 1.00 74.94 87 GLY A O 1
ATOM 668 N N . THR A 1 88 ? 10.563 10.249 5.437 1.00 69.00 88 THR A N 1
ATOM 669 C CA . THR A 1 88 ? 10.238 10.638 6.819 1.00 69.00 88 THR A CA 1
ATOM 670 C C . THR A 1 88 ? 9.071 9.891 7.452 1.00 69.00 88 THR A C 1
ATOM 672 O O . THR A 1 88 ? 9.040 9.853 8.678 1.00 69.00 88 THR A O 1
ATOM 675 N N . ALA A 1 89 ? 8.130 9.332 6.681 1.00 79.56 89 ALA A N 1
ATOM 676 C CA . ALA A 1 89 ? 6.903 8.708 7.201 1.00 79.56 89 ALA A CA 1
ATOM 677 C C . ALA A 1 89 ? 6.275 7.671 6.239 1.00 79.56 89 ALA A C 1
ATOM 679 O O . ALA A 1 89 ? 5.050 7.512 6.212 1.00 79.56 89 ALA A O 1
ATOM 680 N N . THR A 1 90 ? 7.104 6.957 5.468 1.00 88.50 90 THR A N 1
ATOM 681 C CA . THR A 1 90 ? 6.651 5.959 4.485 1.00 88.50 90 THR A CA 1
ATOM 682 C C . THR A 1 90 ? 7.332 4.609 4.695 1.00 88.50 90 THR A C 1
ATOM 684 O O . THR A 1 90 ? 8.559 4.522 4.686 1.00 88.50 90 THR A O 1
ATOM 687 N N . LEU A 1 91 ? 6.530 3.551 4.807 1.00 92.31 91 LEU A N 1
ATOM 688 C CA . LEU A 1 91 ? 6.975 2.162 4.722 1.00 92.31 91 LEU A CA 1
ATOM 689 C C . LEU A 1 91 ? 6.705 1.665 3.299 1.00 92.31 91 LEU A C 1
ATOM 691 O O . LEU A 1 91 ? 5.554 1.541 2.881 1.00 92.31 91 LEU A O 1
ATOM 695 N N . ALA A 1 92 ? 7.764 1.483 2.524 1.00 91.94 92 ALA A N 1
ATOM 696 C CA . ALA A 1 92 ? 7.739 1.116 1.118 1.00 91.94 92 ALA A CA 1
ATOM 697 C C . ALA A 1 92 ? 7.994 -0.381 0.921 1.00 91.94 92 ALA A C 1
ATOM 699 O O . ALA A 1 92 ? 8.591 -1.028 1.772 1.00 91.94 92 ALA A O 1
ATOM 700 N N . PHE A 1 93 ? 7.553 -0.922 -0.213 1.00 91.56 93 PHE A N 1
ATOM 701 C CA . PHE A 1 93 ? 7.704 -2.330 -0.575 1.00 91.56 93 PHE A CA 1
ATOM 702 C C . PHE A 1 93 ? 8.065 -2.448 -2.054 1.00 91.56 93 PHE A C 1
ATOM 704 O O . PHE A 1 93 ? 7.428 -1.813 -2.906 1.00 91.56 93 PHE A O 1
ATOM 711 N N . GLY A 1 94 ? 9.080 -3.258 -2.363 1.00 88.62 94 GLY A N 1
ATOM 712 C CA . GLY A 1 94 ? 9.580 -3.411 -3.732 1.00 88.62 94 GLY A CA 1
ATOM 713 C C . GLY A 1 94 ? 10.107 -2.083 -4.277 1.00 88.62 94 GLY A C 1
ATOM 714 O O . GLY A 1 94 ? 9.557 -1.531 -5.234 1.00 88.62 94 GLY A O 1
ATOM 715 N N . GLY A 1 95 ? 11.116 -1.530 -3.599 1.00 86.50 95 GLY A N 1
ATOM 716 C CA . GLY A 1 95 ? 11.808 -0.316 -4.022 1.00 86.50 95 GLY A CA 1
ATOM 717 C C . GLY A 1 95 ? 12.565 -0.520 -5.337 1.00 86.50 95 GLY A C 1
ATOM 718 O O . GLY A 1 95 ? 13.192 -1.557 -5.541 1.00 86.50 95 GLY A O 1
ATOM 719 N N . PHE A 1 96 ? 12.515 0.469 -6.225 1.00 84.62 96 PHE A N 1
ATOM 720 C CA . PHE A 1 96 ? 13.285 0.495 -7.467 1.00 84.62 96 PHE A CA 1
ATOM 721 C C . PHE A 1 96 ? 13.727 1.923 -7.782 1.00 84.62 96 PHE A C 1
ATOM 723 O O . PHE A 1 96 ? 12.981 2.882 -7.575 1.00 84.62 96 PHE A O 1
ATOM 730 N N . ASP A 1 97 ? 14.940 2.069 -8.298 1.00 84.12 97 ASP A N 1
ATOM 731 C CA . ASP A 1 97 ? 15.460 3.362 -8.725 1.00 84.12 97 ASP A CA 1
ATOM 732 C C . ASP A 1 97 ? 15.037 3.639 -10.176 1.00 84.12 97 ASP A C 1
ATOM 734 O O . ASP A 1 97 ? 14.992 2.736 -11.015 1.00 84.12 97 ASP A O 1
ATOM 738 N N . TYR A 1 98 ? 14.689 4.888 -10.477 1.00 79.81 98 TYR A N 1
ATOM 739 C CA . TYR A 1 98 ? 14.331 5.334 -11.821 1.00 79.81 98 TYR A CA 1
ATOM 740 C C . TYR A 1 98 ? 15.165 6.549 -12.219 1.00 79.81 98 TYR A C 1
ATOM 742 O O . TYR A 1 98 ? 15.496 7.394 -11.387 1.00 79.81 98 TYR A O 1
ATOM 750 N N . GLU A 1 99 ? 15.458 6.661 -13.513 1.00 78.75 99 GLU A N 1
ATOM 751 C CA . GLU A 1 99 ? 16.004 7.869 -14.121 1.00 78.75 99 GLU A CA 1
ATOM 752 C C . GLU A 1 99 ? 15.137 8.278 -15.315 1.00 78.75 99 GLU A C 1
ATOM 754 O O . GLU A 1 99 ? 14.712 7.464 -16.140 1.00 78.75 99 GLU A O 1
ATOM 759 N N . THR A 1 100 ? 14.845 9.572 -15.388 1.00 77.12 100 THR A N 1
ATOM 760 C CA . THR A 1 100 ? 14.080 10.179 -16.477 1.00 77.12 100 THR A CA 1
ATOM 761 C C . THR A 1 100 ? 15.010 10.773 -17.534 1.00 77.12 100 THR A C 1
ATOM 763 O O . THR A 1 100 ? 16.129 11.189 -17.242 1.00 77.12 100 THR A O 1
ATOM 766 N N . LYS A 1 101 ? 14.508 10.939 -18.767 1.00 76.38 101 LYS A N 1
ATOM 767 C CA . LYS A 1 101 ? 15.245 11.605 -19.865 1.00 76.38 101 LYS A CA 1
ATOM 768 C C . LYS A 1 101 ? 15.738 13.023 -19.519 1.00 76.38 101 LYS A C 1
ATOM 770 O O . LYS A 1 101 ? 16.661 13.514 -20.159 1.00 76.38 101 LYS A O 1
ATOM 775 N N . SER A 1 102 ? 15.149 13.662 -18.508 1.00 77.75 102 SER A N 1
ATOM 776 C CA . SER A 1 102 ? 15.530 14.987 -18.000 1.00 77.75 102 SER A CA 1
ATOM 777 C C . SER A 1 102 ? 16.611 14.949 -16.905 1.00 77.75 102 SER A C 1
ATOM 779 O O . SER A 1 102 ? 16.829 15.963 -16.249 1.00 77.75 102 SER A O 1
ATOM 781 N N . LYS A 1 103 ? 17.266 13.799 -16.675 1.00 77.38 103 LYS A N 1
ATOM 782 C CA . LYS A 1 103 ? 18.236 13.550 -15.586 1.00 77.38 103 LYS A CA 1
ATOM 783 C C . LYS A 1 103 ? 17.690 13.736 -14.164 1.00 77.38 103 LYS A C 1
ATOM 785 O O . LYS A 1 103 ? 18.462 13.818 -13.213 1.00 77.38 103 LYS A O 1
ATOM 790 N N . CYS A 1 104 ? 16.369 13.768 -13.984 1.00 77.19 104 CYS A N 1
ATOM 791 C CA . CYS A 1 104 ? 15.791 13.566 -12.659 1.00 77.19 104 CYS A CA 1
ATOM 792 C C . CYS A 1 104 ? 15.806 12.066 -12.373 1.00 77.19 104 CYS A C 1
ATOM 794 O O . CYS A 1 104 ? 15.132 11.310 -13.082 1.00 77.19 104 CYS A O 1
ATOM 796 N N . SER A 1 105 ? 16.566 11.662 -11.360 1.00 82.75 105 SER A N 1
ATOM 797 C CA . SER A 1 105 ? 16.550 10.319 -10.795 1.00 82.75 105 SER A CA 1
ATOM 798 C C . SER A 1 105 ? 15.915 10.321 -9.407 1.00 82.75 105 SER A C 1
ATOM 800 O O . SER A 1 105 ? 15.797 11.360 -8.751 1.00 82.75 105 SER A O 1
ATOM 802 N N . GLY A 1 106 ? 15.467 9.154 -8.963 1.00 81.69 106 GLY A N 1
ATOM 803 C CA . GLY A 1 106 ? 14.916 8.980 -7.629 1.00 81.69 106 GLY A CA 1
ATOM 804 C C . GLY A 1 106 ? 14.603 7.525 -7.326 1.00 81.69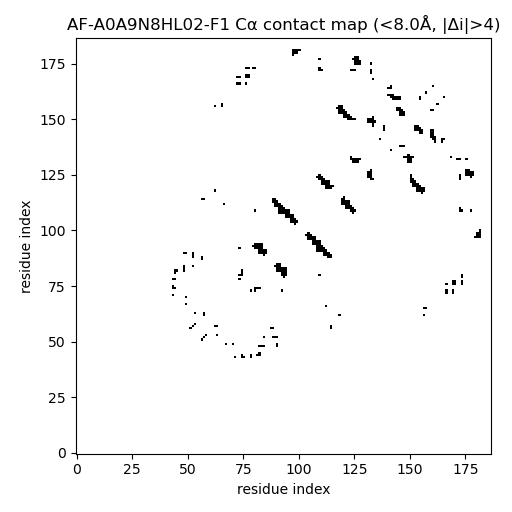 106 GLY A C 1
ATOM 805 O O . GLY A 1 106 ? 14.617 6.670 -8.209 1.00 81.69 106 GLY A O 1
ATOM 806 N N . ARG A 1 107 ? 14.276 7.262 -6.064 1.00 83.38 107 ARG A N 1
ATOM 807 C CA . ARG A 1 107 ? 13.769 5.966 -5.622 1.00 83.38 107 ARG A CA 1
ATOM 808 C C . ARG A 1 107 ? 12.247 5.997 -5.651 1.00 83.38 107 ARG A C 1
ATOM 810 O O . ARG A 1 107 ? 11.631 6.957 -5.186 1.00 83.38 107 ARG A O 1
ATOM 817 N N . TRP A 1 108 ? 11.646 4.969 -6.224 1.00 84.75 108 TRP A N 1
ATOM 818 C CA . TRP A 1 108 ? 10.210 4.726 -6.193 1.00 84.75 108 TRP A CA 1
ATOM 819 C C . TRP A 1 108 ? 9.947 3.363 -5.554 1.00 84.75 108 TRP A C 1
ATOM 821 O O . TRP A 1 108 ? 10.872 2.616 -5.236 1.00 84.75 108 TRP A O 1
ATOM 831 N N . SER A 1 109 ? 8.683 3.040 -5.321 1.00 89.81 109 SER A N 1
ATOM 832 C CA . SER A 1 109 ? 8.286 1.778 -4.701 1.00 89.81 109 SER A CA 1
ATOM 833 C C . SER A 1 109 ? 6.982 1.258 -5.292 1.00 89.81 109 SER A C 1
ATOM 835 O O . SER A 1 109 ? 6.099 2.029 -5.692 1.00 89.81 109 SER A O 1
ATOM 837 N N . ARG A 1 110 ? 6.876 -0.072 -5.402 1.00 90.94 110 ARG A N 1
ATOM 838 C CA . ARG A 1 110 ? 5.712 -0.748 -5.989 1.00 90.94 110 ARG A CA 1
ATOM 839 C C . ARG A 1 110 ? 4.461 -0.543 -5.145 1.00 90.94 110 ARG A C 1
ATOM 841 O O . ARG A 1 110 ? 3.390 -0.269 -5.681 1.00 90.94 110 ARG A O 1
ATOM 848 N N . MET A 1 111 ? 4.607 -0.633 -3.831 1.00 93.62 111 MET A N 1
ATOM 849 C CA . MET A 1 111 ? 3.569 -0.316 -2.856 1.00 93.62 111 MET A CA 1
ATOM 850 C C . MET A 1 111 ? 4.178 0.498 -1.720 1.00 93.62 111 MET A C 1
ATOM 852 O O . MET A 1 111 ? 5.366 0.368 -1.430 1.00 93.62 111 MET A O 1
ATOM 856 N N . SER A 1 112 ? 3.379 1.331 -1.061 1.00 92.69 112 SER A N 1
ATOM 857 C CA . SER A 1 112 ? 3.827 2.020 0.150 1.00 92.69 112 SER A CA 1
ATOM 858 C C . SER A 1 112 ? 2.681 2.412 1.077 1.00 92.69 112 SER A C 1
ATOM 860 O O . SER A 1 112 ? 1.573 2.728 0.646 1.00 92.69 112 SER A O 1
ATOM 862 N N . ILE A 1 113 ? 2.951 2.381 2.379 1.00 93.06 113 ILE A N 1
ATOM 863 C CA . ILE A 1 113 ? 2.050 2.787 3.453 1.00 93.06 113 ILE A CA 1
ATOM 864 C C . ILE A 1 113 ? 2.589 4.098 4.024 1.00 93.06 113 ILE A C 1
ATOM 866 O O . ILE A 1 113 ? 3.721 4.159 4.499 1.00 93.06 113 ILE A O 1
ATOM 870 N N . MET A 1 114 ? 1.770 5.144 4.001 1.00 90.44 114 MET A N 1
ATOM 871 C CA . MET A 1 114 ? 2.050 6.414 4.669 1.00 90.44 114 MET A CA 1
ATOM 872 C C . MET A 1 114 ? 1.055 6.649 5.796 1.00 90.44 114 MET A C 1
ATOM 874 O O . MET A 1 114 ? -0.147 6.400 5.642 1.00 90.44 114 MET A O 1
ATOM 878 N N . VAL A 1 115 ? 1.553 7.187 6.907 1.00 88.06 115 VAL A N 1
ATOM 879 C CA . VAL A 1 115 ? 0.709 7.658 8.006 1.00 88.06 115 VAL A CA 1
ATOM 880 C C . VAL A 1 115 ? 0.492 9.157 7.876 1.00 88.06 115 VAL A C 1
ATOM 882 O O . VAL A 1 115 ? 1.427 9.954 7.835 1.00 88.06 115 VAL A O 1
ATOM 885 N N . ASN A 1 116 ? -0.776 9.546 7.838 1.00 83.25 116 ASN A N 1
ATOM 886 C CA . ASN A 1 116 ? -1.215 10.925 7.739 1.00 83.25 116 ASN A CA 1
ATOM 887 C C . ASN A 1 116 ? -1.823 11.353 9.083 1.00 83.25 116 ASN A C 1
ATOM 889 O O . ASN A 1 116 ? -2.365 10.541 9.838 1.00 83.25 116 ASN A O 1
ATOM 893 N N . LYS A 1 117 ? -1.871 12.665 9.345 1.00 78.62 117 LYS A N 1
ATOM 894 C CA . LYS A 1 117 ? -2.563 13.212 10.529 1.00 78.62 117 LYS A CA 1
ATOM 895 C C . LYS A 1 117 ? -4.041 12.783 10.618 1.00 78.62 117 LYS A C 1
ATOM 897 O O . LYS A 1 117 ? -4.585 12.696 11.711 1.00 78.62 117 LYS A O 1
ATOM 902 N N . THR A 1 118 ? -4.679 12.493 9.482 1.00 80.38 118 THR A N 1
ATOM 903 C CA . THR A 1 118 ? -6.100 12.118 9.367 1.00 80.38 118 THR A CA 1
ATOM 904 C C . THR A 1 118 ? -6.371 10.617 9.189 1.00 80.38 118 THR A C 1
ATOM 906 O O . THR A 1 118 ? -7.538 10.240 9.117 1.00 80.38 118 THR A O 1
ATOM 909 N N . GLY A 1 119 ? -5.349 9.759 9.081 1.00 85.62 119 GLY A N 1
ATOM 910 C CA . GLY A 1 119 ? -5.535 8.335 8.767 1.00 85.62 119 GLY A CA 1
ATOM 911 C C . GLY A 1 119 ? -4.327 7.706 8.074 1.00 85.62 119 GLY A C 1
ATOM 912 O O . GLY A 1 119 ? -3.195 8.132 8.284 1.00 85.62 119 GLY A O 1
ATOM 913 N N . LEU A 1 120 ? -4.579 6.717 7.222 1.00 90.50 120 LEU A N 1
ATOM 914 C CA . LEU A 1 120 ? -3.587 5.981 6.443 1.00 90.50 120 LEU A CA 1
ATOM 915 C C . LEU A 1 120 ? -3.760 6.250 4.941 1.00 90.50 120 LEU A C 1
ATOM 917 O O . LEU A 1 120 ? -4.879 6.412 4.441 1.00 90.50 120 LEU A O 1
ATOM 921 N N . THR A 1 121 ? -2.644 6.269 4.211 1.00 92.62 121 THR A N 1
ATOM 922 C CA . THR A 1 121 ? -2.619 6.246 2.744 1.00 92.62 121 THR A CA 1
ATOM 923 C C . THR A 1 121 ? -1.859 5.012 2.279 1.00 92.62 121 THR A C 1
ATOM 925 O O . THR A 1 121 ? -0.659 4.911 2.508 1.00 92.62 121 THR A O 1
ATOM 928 N N . PHE A 1 122 ? -2.539 4.108 1.579 1.00 94.00 122 PHE A N 1
ATOM 929 C CA . PHE A 1 122 ? -1.908 3.011 0.853 1.00 94.00 122 PHE A CA 1
ATOM 930 C C . PHE A 1 122 ? -1.715 3.424 -0.609 1.00 94.00 122 PHE A C 1
ATOM 932 O O . PHE A 1 122 ? -2.686 3.722 -1.309 1.00 94.00 122 PHE A O 1
ATOM 939 N N . MET A 1 123 ? -0.470 3.504 -1.065 1.00 92.25 123 MET A N 1
ATOM 940 C CA . MET A 1 123 ? -0.108 3.783 -2.451 1.00 92.25 123 MET A CA 1
ATOM 941 C C . MET A 1 123 ? 0.244 2.506 -3.199 1.00 92.25 123 MET A C 1
ATOM 943 O O . MET A 1 123 ? 0.874 1.602 -2.657 1.00 92.25 123 MET A O 1
ATOM 947 N N . VAL A 1 124 ? -0.167 2.467 -4.465 1.00 92.38 124 VAL A N 1
ATOM 948 C CA . VAL A 1 124 ? -0.002 1.325 -5.362 1.00 92.38 124 VAL A CA 1
ATOM 949 C C . VAL A 1 124 ? 0.473 1.826 -6.722 1.00 92.38 124 VAL A C 1
ATOM 951 O O . VAL A 1 124 ? -0.257 2.499 -7.455 1.00 92.38 124 VAL A O 1
ATOM 954 N N . SER A 1 125 ? 1.712 1.482 -7.052 1.00 88.19 125 SER A N 1
ATOM 955 C CA . SER A 1 125 ? 2.409 1.813 -8.293 1.00 88.19 125 SER A CA 1
ATOM 956 C C . SER A 1 125 ? 2.351 0.617 -9.242 1.00 88.19 125 SER A C 1
ATOM 958 O O . SER A 1 125 ? 3.317 -0.127 -9.393 1.00 88.19 125 SER A O 1
ATOM 960 N N . GLY A 1 126 ? 1.203 0.428 -9.887 1.00 87.38 126 GLY A N 1
ATOM 961 C CA . GLY A 1 126 ? 1.007 -0.622 -10.884 1.00 87.38 126 GLY A CA 1
ATOM 962 C C . GLY A 1 126 ? 0.080 -0.164 -12.000 1.00 87.38 126 GLY A C 1
ATOM 963 O O . GLY A 1 126 ? -0.869 0.590 -11.757 1.00 87.38 126 GLY A O 1
ATOM 964 N N . MET A 1 127 ? 0.347 -0.626 -13.221 1.00 88.00 127 MET A N 1
ATOM 965 C CA . MET A 1 127 ? -0.565 -0.489 -14.350 1.00 88.00 127 MET A CA 1
ATOM 966 C C . MET A 1 127 ? -1.113 -1.841 -14.795 1.00 88.00 127 MET A C 1
ATOM 968 O O . MET A 1 127 ? -0.434 -2.866 -14.743 1.00 88.00 127 MET A O 1
ATOM 972 N N . LYS A 1 128 ? -2.359 -1.812 -15.261 1.00 87.12 128 LYS A N 1
ATOM 973 C CA . LYS A 1 128 ? -3.072 -2.944 -15.844 1.00 87.12 128 LYS A CA 1
ATOM 974 C C . LYS A 1 128 ? -3.871 -2.438 -17.043 1.00 87.12 128 LYS A C 1
ATOM 976 O O . LYS A 1 128 ? -4.579 -1.437 -16.930 1.00 87.12 128 LYS A O 1
ATOM 981 N N . ASP A 1 129 ? -3.718 -3.095 -18.191 1.00 87.06 129 ASP A N 1
ATOM 982 C CA . ASP A 1 129 ? -4.389 -2.746 -19.455 1.00 87.06 129 ASP A CA 1
ATOM 983 C C . ASP A 1 129 ? -4.217 -1.265 -19.868 1.00 87.06 129 ASP A C 1
ATOM 985 O O . ASP A 1 129 ? -5.146 -0.609 -20.338 1.00 87.06 129 ASP A O 1
ATOM 989 N N . GLY A 1 130 ? -3.020 -0.705 -19.639 1.00 84.94 130 GLY A N 1
ATOM 990 C CA . GLY A 1 130 ? -2.687 0.692 -19.959 1.00 84.94 130 GLY A CA 1
ATOM 991 C C . GLY A 1 130 ? -3.318 1.752 -19.044 1.00 84.94 130 GLY A C 1
ATOM 992 O O . GLY A 1 130 ? -3.226 2.941 -19.343 1.00 84.94 130 GLY A O 1
ATOM 993 N N . LYS A 1 131 ? -3.952 1.343 -17.938 1.00 88.06 131 LYS A N 1
ATOM 994 C CA . LYS A 1 131 ? -4.539 2.217 -16.906 1.00 88.06 131 LYS A CA 1
ATOM 995 C C . LYS A 1 131 ? -3.880 1.976 -15.553 1.00 88.06 131 LYS A C 1
ATOM 997 O O . LYS A 1 131 ? -3.217 0.953 -15.364 1.00 88.06 131 LYS A O 1
ATOM 1002 N N . TYR A 1 132 ? -4.080 2.874 -14.590 1.00 89.62 132 TYR A N 1
ATOM 1003 C CA . TYR A 1 132 ? -3.624 2.612 -13.227 1.00 89.62 132 TYR A CA 1
ATOM 1004 C C . TYR A 1 132 ? -4.429 1.463 -12.615 1.00 89.62 132 TYR A C 1
ATOM 1006 O O . TYR A 1 132 ? -5.641 1.372 -12.807 1.00 89.62 132 TYR A O 1
ATOM 1014 N N . LEU A 1 133 ? -3.768 0.598 -11.844 1.00 91.25 133 LEU A N 1
ATOM 1015 C CA . LEU A 1 133 ? -4.390 -0.606 -11.291 1.00 91.25 133 LEU A CA 1
ATOM 1016 C C . LEU A 1 133 ? -5.670 -0.303 -10.492 1.00 91.25 133 LEU A C 1
ATOM 1018 O O . LEU A 1 133 ? -6.663 -1.009 -10.638 1.00 91.25 133 LEU A O 1
ATOM 1022 N N . LEU A 1 134 ? -5.676 0.771 -9.696 1.00 91.25 134 LEU A N 1
ATOM 1023 C CA . LEU A 1 134 ? -6.826 1.136 -8.864 1.00 91.25 134 LEU A CA 1
ATOM 1024 C C . LEU A 1 134 ? -8.042 1.633 -9.663 1.00 91.25 134 LEU A C 1
ATOM 1026 O O . LEU A 1 134 ? -9.143 1.640 -9.125 1.00 91.25 134 LEU A O 1
ATOM 1030 N N . GLU A 1 135 ? -7.882 2.006 -10.938 1.00 91.56 135 GLU A N 1
ATOM 1031 C CA . GLU A 1 135 ? -9.008 2.371 -11.815 1.00 91.56 135 GLU A CA 1
ATOM 1032 C C . GLU A 1 135 ? -9.856 1.151 -12.223 1.00 91.56 135 GLU A C 1
ATOM 1034 O O . GLU A 1 135 ? -10.954 1.321 -12.750 1.00 91.56 135 GLU A O 1
ATOM 1039 N N . HIS A 1 136 ? -9.376 -0.071 -11.955 1.00 91.06 136 HIS A N 1
ATOM 1040 C CA . HIS A 1 136 ? -10.124 -1.322 -12.140 1.00 91.06 136 HIS A CA 1
ATOM 1041 C C . HIS A 1 136 ? -10.967 -1.724 -10.916 1.00 91.06 136 HIS A C 1
ATOM 1043 O O . HIS A 1 136 ? -11.695 -2.711 -10.993 1.00 91.06 136 HIS A O 1
ATOM 1049 N N . PHE A 1 137 ? -10.883 -0.993 -9.797 1.00 90.56 137 PHE A N 1
ATOM 1050 C CA . PHE A 1 137 ? -11.582 -1.320 -8.549 1.00 90.56 137 PHE A CA 1
ATOM 1051 C C . PHE A 1 137 ? -12.643 -0.273 -8.200 1.00 90.56 137 PHE A C 1
ATOM 1053 O O . PHE A 1 137 ? -12.373 0.928 -8.146 1.00 90.56 137 PHE A O 1
ATOM 1060 N N . ASP A 1 138 ? -13.855 -0.723 -7.874 1.00 90.12 138 ASP A N 1
ATOM 1061 C CA . ASP A 1 138 ? -14.920 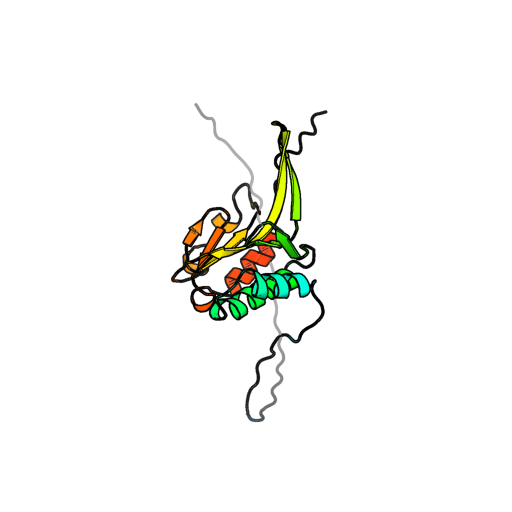0.184 -7.461 1.00 90.12 138 ASP A CA 1
ATOM 1062 C C . ASP A 1 138 ? -14.695 0.677 -6.026 1.00 90.12 138 ASP A C 1
ATOM 1064 O O . ASP A 1 138 ? -14.613 -0.104 -5.074 1.00 90.12 138 ASP A O 1
ATOM 1068 N N . LYS A 1 139 ? -14.714 2.000 -5.828 1.00 90.56 139 LYS A N 1
ATOM 1069 C CA . LYS A 1 139 ? -14.587 2.642 -4.504 1.00 90.56 139 LYS A CA 1
ATOM 1070 C C . LYS A 1 139 ? -15.506 2.013 -3.442 1.00 90.56 139 LYS A C 1
ATOM 1072 O O . LYS A 1 139 ? -15.113 1.888 -2.285 1.00 90.56 139 LYS A O 1
ATOM 1077 N N . LYS A 1 140 ? -16.724 1.618 -3.840 1.00 88.31 140 LYS A N 1
ATOM 1078 C CA . LYS A 1 140 ? -17.735 0.989 -2.971 1.00 88.31 140 LYS A CA 1
ATOM 1079 C C . LYS A 1 140 ? -17.381 -0.443 -2.555 1.00 88.31 140 LYS A C 1
ATOM 1081 O O . LYS A 1 140 ? -17.816 -0.859 -1.487 1.00 88.31 140 LYS A O 1
ATOM 1086 N N . GLN A 1 141 ? -16.628 -1.179 -3.378 1.00 89.31 141 GLN A N 1
ATOM 1087 C CA . GLN A 1 141 ? -16.108 -2.506 -3.035 1.00 89.31 141 GLN A CA 1
ATOM 1088 C C . GLN A 1 141 ? -14.952 -2.385 -2.040 1.00 89.31 141 GLN A C 1
ATOM 1090 O O . GLN A 1 141 ? -14.899 -3.137 -1.076 1.00 89.31 141 GLN A O 1
ATOM 1095 N N . ILE A 1 142 ? -14.070 -1.396 -2.235 1.00 88.19 142 ILE A N 1
ATOM 1096 C CA . ILE A 1 142 ? -12.927 -1.154 -1.345 1.00 88.19 142 ILE A CA 1
ATOM 1097 C C . ILE A 1 142 ? -13.402 -0.781 0.064 1.00 88.19 142 ILE A C 1
ATOM 1099 O O . ILE A 1 142 ? -12.889 -1.319 1.039 1.00 88.19 142 ILE A O 1
ATOM 1103 N N . GLY A 1 143 ? -14.386 0.112 0.214 1.00 90.00 143 GLY A N 1
ATOM 1104 C CA . GLY A 1 143 ? -14.903 0.440 1.543 1.00 90.00 143 GLY A CA 1
ATOM 1105 C C . GLY A 1 143 ? -15.933 1.563 1.595 1.00 90.00 143 GLY A C 1
ATOM 1106 O O . GLY A 1 143 ? -16.162 2.297 0.635 1.00 90.00 143 GLY A O 1
ATOM 1107 N N . ARG A 1 144 ? -16.562 1.727 2.765 1.00 83.44 144 ARG A N 1
ATOM 1108 C CA . ARG A 1 144 ? -17.652 2.704 2.964 1.00 83.44 144 ARG A CA 1
ATOM 1109 C C . ARG A 1 144 ? -17.160 4.138 3.170 1.00 83.44 144 ARG A C 1
ATOM 1111 O O . ARG A 1 144 ? -17.854 5.074 2.781 1.00 83.44 144 ARG A O 1
ATOM 1118 N N . LYS A 1 145 ? -15.990 4.320 3.792 1.00 86.69 145 LYS A N 1
ATOM 1119 C CA . LYS A 1 145 ? -15.402 5.635 4.126 1.00 86.69 145 LYS A CA 1
ATOM 1120 C C . LYS A 1 145 ? -13.955 5.758 3.634 1.00 86.69 145 LYS A C 1
ATOM 1122 O O . LYS A 1 145 ? -13.070 6.196 4.362 1.00 86.69 145 LYS A O 1
ATOM 1127 N N . VAL A 1 146 ? -13.729 5.375 2.380 1.00 90.88 146 VAL A N 1
ATOM 1128 C CA . VAL A 1 146 ? -12.424 5.494 1.712 1.00 90.88 146 VAL A CA 1
ATOM 1129 C C . VAL A 1 146 ? -12.408 6.666 0.728 1.00 90.88 146 VAL A C 1
ATOM 1131 O O . VAL A 1 146 ? -13.457 7.145 0.288 1.00 90.88 146 VAL A O 1
ATOM 1134 N N . SER A 1 147 ? -11.220 7.118 0.334 1.00 90.50 147 SER A N 1
ATOM 1135 C CA . SER A 1 147 ? -11.009 8.011 -0.806 1.00 90.50 147 SER A CA 1
ATOM 1136 C C . SER A 1 147 ? -10.039 7.357 -1.784 1.00 90.50 147 SER A C 1
ATOM 1138 O O . SER A 1 147 ? -8.902 7.060 -1.421 1.00 90.50 147 SER A O 1
ATOM 1140 N N . LEU A 1 148 ? -10.512 7.106 -3.004 1.00 91.81 148 LEU A N 1
ATOM 1141 C CA . LEU A 1 148 ? -9.769 6.430 -4.062 1.00 91.81 148 LEU A CA 1
ATOM 1142 C C . LEU A 1 148 ? -9.248 7.472 -5.055 1.00 91.81 148 LEU A C 1
ATOM 1144 O O . LEU A 1 148 ? -10.032 8.231 -5.622 1.00 91.81 148 LEU A O 1
ATOM 1148 N N . GLY A 1 149 ? -7.932 7.517 -5.239 1.00 88.62 149 GLY A N 1
ATOM 1149 C CA . GLY A 1 149 ? -7.268 8.196 -6.348 1.00 88.62 149 GLY A CA 1
ATOM 1150 C C . GLY A 1 149 ? -6.647 7.180 -7.309 1.00 88.62 149 GLY A C 1
ATOM 1151 O O . GLY A 1 149 ? -6.699 5.978 -7.067 1.00 88.62 149 GLY A O 1
ATOM 1152 N N . LYS A 1 150 ? -6.006 7.669 -8.376 1.00 86.81 150 LYS A N 1
ATOM 1153 C CA . LYS A 1 150 ? -5.430 6.828 -9.446 1.00 86.81 150 LYS A CA 1
ATOM 1154 C C . LYS A 1 150 ? -4.445 5.762 -8.942 1.00 86.81 150 LYS A C 1
ATOM 1156 O O . LYS A 1 150 ? -4.486 4.629 -9.394 1.00 86.81 150 LYS A O 1
ATOM 1161 N N . SER A 1 151 ? -3.584 6.121 -7.992 1.00 87.88 151 SER A N 1
ATOM 1162 C CA . SER A 1 151 ? -2.520 5.264 -7.436 1.00 87.88 151 SER A CA 1
ATOM 1163 C C . SER A 1 151 ? -2.481 5.269 -5.901 1.00 87.88 151 SER A C 1
ATOM 1165 O O . SER A 1 151 ? -1.473 4.918 -5.293 1.00 87.88 151 SER A O 1
ATOM 1167 N N . CYS A 1 152 ? -3.555 5.721 -5.245 1.00 91.31 152 CYS A N 1
ATOM 1168 C CA . CYS A 1 152 ? -3.617 5.828 -3.788 1.00 91.31 152 CYS A CA 1
ATOM 1169 C C . CYS A 1 152 ? -5.025 5.588 -3.227 1.00 91.31 152 CYS A C 1
ATOM 1171 O O . CYS A 1 152 ? -6.012 6.114 -3.740 1.00 91.31 152 CYS A O 1
ATOM 1173 N N . ILE A 1 153 ? -5.098 4.863 -2.114 1.00 93.00 153 ILE A N 1
ATOM 1174 C CA . ILE A 1 153 ? -6.295 4.634 -1.304 1.00 93.00 153 ILE A CA 1
ATOM 1175 C C . ILE A 1 153 ? -6.065 5.305 0.049 1.00 93.00 153 ILE A C 1
ATOM 1177 O O . ILE A 1 153 ? -5.067 5.039 0.711 1.00 93.00 153 ILE A O 1
ATOM 1181 N N . A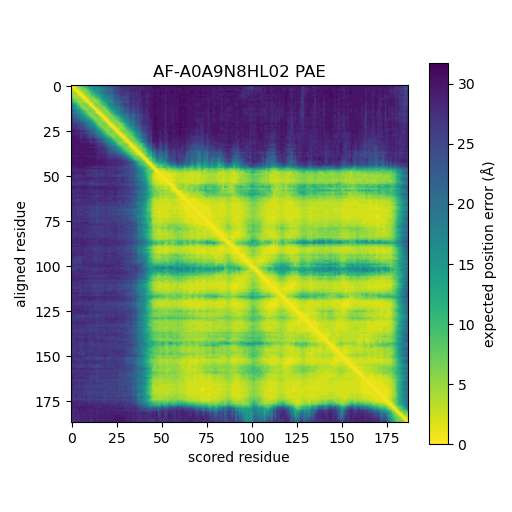RG A 1 154 ? -6.975 6.182 0.475 1.00 93.00 154 ARG A N 1
ATOM 1182 C CA . ARG A 1 154 ? -6.926 6.840 1.790 1.00 93.00 154 ARG A CA 1
ATOM 1183 C C . ARG A 1 154 ? -8.093 6.381 2.646 1.00 93.00 154 ARG A C 1
ATOM 1185 O O . ARG A 1 154 ? -9.229 6.388 2.171 1.00 93.00 154 ARG A O 1
ATOM 1192 N N . PHE A 1 155 ? -7.829 6.016 3.892 1.00 92.12 155 PHE A N 1
ATOM 1193 C CA . PHE A 1 155 ? -8.832 5.543 4.847 1.00 92.12 155 PHE A CA 1
ATOM 1194 C C . PHE A 1 155 ? -8.414 5.890 6.278 1.00 92.12 155 PHE A C 1
ATOM 1196 O O . PHE A 1 155 ? -7.239 6.114 6.546 1.00 92.12 155 PHE A O 1
ATOM 1203 N N . ALA A 1 156 ? -9.375 5.978 7.199 1.00 88.56 156 ALA A N 1
ATOM 1204 C CA . ALA A 1 156 ? -9.071 6.289 8.599 1.00 88.56 156 ALA A CA 1
ATOM 1205 C C . ALA A 1 156 ? -8.501 5.067 9.342 1.00 88.56 156 ALA A C 1
ATOM 1207 O O . ALA A 1 156 ? -7.509 5.197 10.050 1.00 88.56 156 ALA A O 1
ATOM 1208 N N . SER A 1 157 ? -9.123 3.903 9.128 1.00 87.81 157 SER A N 1
ATOM 1209 C CA . SER A 1 157 ? -8.761 2.597 9.690 1.00 87.81 157 SER A CA 1
ATOM 1210 C C . SER A 1 157 ? -9.277 1.468 8.782 1.00 87.81 157 SER A C 1
ATOM 1212 O O . SER A 1 157 ? -10.238 1.683 8.024 1.00 87.81 157 SER A O 1
ATOM 1214 N N . LEU A 1 158 ? -8.682 0.271 8.860 1.00 87.12 158 LEU A N 1
ATOM 1215 C CA . LEU A 1 158 ? -9.132 -0.929 8.141 1.00 87.12 158 LEU A CA 1
ATOM 1216 C C . LEU A 1 158 ? -10.565 -1.345 8.490 1.00 87.12 158 LEU A C 1
ATOM 1218 O O . LEU A 1 158 ? -11.185 -2.033 7.687 1.00 87.12 158 LEU A O 1
ATOM 1222 N N . GLU A 1 159 ? -11.140 -0.911 9.616 1.00 87.88 159 GLU A N 1
ATOM 1223 C CA . GLU A 1 159 ? -12.569 -1.124 9.912 1.00 87.88 159 GLU A CA 1
ATOM 1224 C C . GLU A 1 159 ? -13.496 -0.574 8.813 1.00 87.88 159 GLU A C 1
ATOM 1226 O O . GLU A 1 159 ? -14.602 -1.069 8.586 1.00 87.88 159 GLU A O 1
ATOM 1231 N N . THR A 1 160 ? -13.043 0.469 8.112 1.00 86.69 160 THR A N 1
ATOM 1232 C CA . THR A 1 160 ? -13.798 1.128 7.037 1.00 86.69 160 THR A CA 1
ATOM 1233 C C . THR A 1 160 ? -13.569 0.515 5.652 1.00 86.69 160 THR A C 1
ATOM 1235 O O . THR A 1 160 ? -14.199 0.965 4.684 1.00 86.69 160 THR A O 1
ATOM 1238 N N . VAL A 1 161 ? -12.698 -0.499 5.567 1.00 90.12 161 VAL A N 1
ATOM 1239 C CA . VAL A 1 161 ? -12.161 -1.108 4.343 1.00 90.12 161 VAL A CA 1
ATOM 1240 C C . VAL A 1 161 ? -12.460 -2.611 4.320 1.00 90.12 161 VAL A C 1
ATOM 1242 O O . VAL A 1 161 ? -12.330 -3.319 5.317 1.00 90.12 161 VAL A O 1
ATOM 1245 N N . HIS A 1 162 ? -12.842 -3.143 3.165 1.00 92.06 162 HIS A N 1
ATOM 1246 C CA . HIS A 1 162 ? -13.021 -4.577 2.981 1.00 92.06 162 HIS A CA 1
ATOM 1247 C C . HIS A 1 162 ? -11.657 -5.247 2.785 1.00 92.06 162 HIS A C 1
ATOM 1249 O O . HIS A 1 162 ? -11.094 -5.214 1.694 1.00 92.06 162 HIS A O 1
ATOM 1255 N N . ARG A 1 163 ? -11.137 -5.871 3.854 1.00 91.50 163 ARG A N 1
ATOM 1256 C CA . ARG A 1 163 ? -9.812 -6.526 3.883 1.00 91.50 163 ARG A CA 1
ATOM 1257 C C . ARG A 1 163 ? -9.561 -7.455 2.691 1.00 91.50 163 ARG A C 1
ATOM 1259 O O . ARG A 1 163 ? -8.503 -7.354 2.089 1.00 91.50 163 ARG A O 1
ATOM 1266 N N . SER A 1 164 ? -10.544 -8.263 2.287 1.00 91.31 164 SER A N 1
ATOM 1267 C CA . SER A 1 164 ? -10.420 -9.158 1.125 1.00 91.31 164 SER A CA 1
ATOM 1268 C C . SER A 1 164 ? -10.147 -8.407 -0.184 1.00 91.31 164 SER A C 1
ATOM 1270 O O . SER A 1 164 ? -9.244 -8.786 -0.915 1.00 91.31 164 SER A O 1
ATOM 1272 N N . VAL A 1 165 ? -10.841 -7.290 -0.430 1.00 92.94 165 VAL A N 1
ATOM 1273 C CA . VAL A 1 165 ? -10.604 -6.447 -1.617 1.00 92.94 165 VAL A CA 1
ATOM 1274 C C . VAL A 1 165 ? -9.228 -5.779 -1.541 1.00 92.94 165 VAL A C 1
ATOM 1276 O O . VAL A 1 165 ? -8.582 -5.558 -2.560 1.00 92.94 165 VAL A O 1
ATOM 1279 N N . LEU A 1 166 ? -8.743 -5.483 -0.333 1.00 92.38 166 LEU A N 1
ATOM 1280 C CA . LEU A 1 166 ? -7.401 -4.941 -0.138 1.00 92.38 166 LEU A CA 1
ATOM 1281 C C . LEU A 1 166 ? -6.312 -5.996 -0.402 1.00 92.38 166 LEU A C 1
ATOM 1283 O O . LEU A 1 166 ? -5.319 -5.671 -1.043 1.00 92.38 166 LEU A O 1
ATOM 1287 N N . GLU A 1 167 ? -6.525 -7.255 -0.006 1.00 93.31 167 GLU A N 1
ATOM 1288 C CA . GLU A 1 167 ? -5.667 -8.384 -0.402 1.00 93.31 167 GLU A CA 1
ATOM 1289 C C . GLU A 1 167 ? -5.667 -8.601 -1.923 1.00 93.31 167 GLU A C 1
ATOM 1291 O O . GLU A 1 167 ? -4.599 -8.791 -2.500 1.00 93.31 167 GLU A O 1
ATOM 1296 N N . GLU A 1 168 ? -6.826 -8.515 -2.589 1.00 93.62 168 GLU A N 1
ATOM 1297 C CA . GLU A 1 168 ? -6.926 -8.584 -4.057 1.00 93.62 168 GLU A CA 1
ATOM 1298 C C . GLU A 1 168 ? -6.142 -7.452 -4.741 1.00 93.62 168 GLU A C 1
ATOM 1300 O O . GLU A 1 168 ? -5.469 -7.686 -5.745 1.00 93.62 168 GLU A O 1
ATOM 1305 N N . ILE A 1 169 ? -6.174 -6.234 -4.187 1.00 93.50 169 ILE A N 1
ATOM 1306 C CA . ILE A 1 169 ? -5.386 -5.095 -4.685 1.00 93.50 169 ILE A CA 1
ATOM 1307 C C . ILE A 1 169 ? -3.883 -5.327 -4.487 1.00 93.50 169 ILE A C 1
ATOM 1309 O O . ILE A 1 169 ? -3.114 -5.020 -5.392 1.00 93.50 169 ILE A O 1
ATOM 1313 N N . ILE A 1 170 ? -3.457 -5.869 -3.341 1.00 94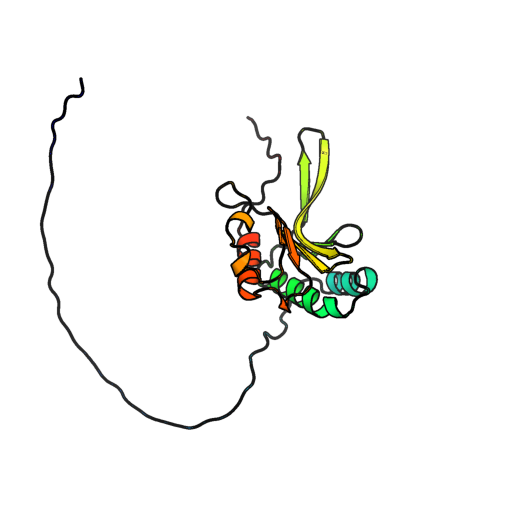.12 170 ILE A N 1
ATOM 1314 C CA . ILE A 1 170 ? -2.045 -6.184 -3.058 1.00 94.12 170 ILE A CA 1
ATOM 1315 C C . ILE A 1 170 ? -1.534 -7.279 -4.010 1.00 94.12 170 ILE A C 1
ATOM 1317 O O . ILE A 1 170 ? -0.494 -7.105 -4.641 1.00 94.12 170 ILE A O 1
ATOM 1321 N N . GLN A 1 171 ? -2.288 -8.372 -4.160 1.00 93.38 171 GLN A N 1
ATOM 1322 C CA . GLN A 1 171 ? -2.004 -9.460 -5.101 1.00 93.38 171 GLN A CA 1
ATOM 1323 C C . GLN A 1 171 ? -1.868 -8.906 -6.530 1.00 93.38 171 GLN A C 1
ATOM 1325 O O . GLN A 1 171 ? -0.834 -9.058 -7.179 1.00 93.38 171 GLN A O 1
ATOM 1330 N N . ALA A 1 172 ? -2.870 -8.150 -6.988 1.00 92.62 172 ALA A N 1
ATOM 1331 C CA . ALA A 1 172 ? -2.843 -7.548 -8.312 1.00 92.62 172 ALA A CA 1
ATOM 1332 C C . ALA A 1 172 ? -1.726 -6.500 -8.468 1.00 92.62 172 ALA A C 1
ATOM 1334 O O . ALA A 1 172 ? -1.243 -6.311 -9.578 1.00 92.62 172 ALA A O 1
ATOM 1335 N N . ALA A 1 173 ? -1.277 -5.837 -7.397 1.00 91.62 173 ALA A N 1
ATOM 1336 C CA . ALA A 1 173 ? -0.135 -4.924 -7.427 1.00 91.62 173 ALA A CA 1
ATOM 1337 C C . ALA A 1 173 ? 1.194 -5.664 -7.618 1.00 91.62 173 ALA A C 1
ATOM 1339 O O . ALA A 1 173 ? 2.037 -5.186 -8.380 1.00 91.62 173 ALA A O 1
ATOM 1340 N N . ALA A 1 174 ? 1.360 -6.826 -6.979 1.00 90.50 174 ALA A N 1
ATOM 1341 C CA . ALA A 1 174 ? 2.517 -7.712 -7.131 1.00 90.50 174 ALA A CA 1
ATOM 1342 C C . ALA A 1 174 ? 2.645 -8.297 -8.550 1.00 90.50 174 ALA A C 1
ATOM 1344 O O . ALA A 1 174 ? 3.753 -8.562 -9.019 1.00 90.50 174 ALA A O 1
ATOM 1345 N N . GLU A 1 175 ? 1.527 -8.431 -9.265 1.00 90.00 175 GLU A N 1
ATOM 1346 C CA . GLU A 1 175 ? 1.485 -8.905 -10.654 1.00 90.00 175 GLU A CA 1
ATOM 1347 C C . GLU A 1 175 ? 1.467 -7.756 -11.686 1.00 90.00 175 GLU A C 1
ATOM 1349 O O . GLU A 1 175 ? 1.978 -7.907 -12.795 1.00 90.00 175 GLU A O 1
ATOM 1354 N N . ALA A 1 176 ? 0.929 -6.581 -11.335 1.00 88.06 176 ALA A N 1
ATOM 1355 C CA . ALA A 1 176 ? 0.763 -5.446 -12.247 1.00 88.06 176 ALA A CA 1
ATOM 1356 C C . ALA A 1 176 ? 2.094 -4.917 -12.787 1.00 88.06 176 ALA A C 1
ATOM 1358 O O . ALA A 1 176 ? 3.054 -4.726 -12.037 1.00 88.06 176 ALA A O 1
ATOM 1359 N N . THR A 1 177 ? 2.128 -4.583 -14.077 1.00 84.12 177 THR A N 1
ATOM 1360 C CA . THR A 1 177 ? 3.316 -4.014 -14.712 1.00 84.12 177 THR A CA 1
ATOM 1361 C C . THR A 1 177 ? 3.661 -2.676 -14.063 1.00 84.12 177 THR A C 1
ATOM 1363 O O . THR A 1 177 ? 2.904 -1.704 -14.150 1.00 84.12 177 THR A O 1
ATOM 1366 N N . ILE A 1 178 ? 4.828 -2.610 -13.424 1.00 77.75 178 ILE A N 1
ATOM 1367 C CA . ILE A 1 178 ? 5.444 -1.337 -13.058 1.00 77.75 178 ILE A CA 1
ATOM 1368 C C . ILE A 1 178 ? 5.979 -0.726 -14.352 1.00 77.75 178 ILE A C 1
ATOM 1370 O O . ILE A 1 178 ? 6.704 -1.386 -15.093 1.00 77.75 178 ILE A O 1
ATOM 1374 N N . SER A 1 179 ? 5.634 0.528 -14.630 1.00 59.59 179 SER A N 1
ATOM 1375 C CA . SER A 1 179 ? 6.198 1.266 -15.760 1.00 59.59 179 SER A CA 1
ATOM 1376 C C . SER A 1 179 ? 7.323 2.179 -15.275 1.00 59.59 179 SER A C 1
ATOM 1378 O O . SER A 1 179 ? 7.029 3.304 -14.858 1.00 59.59 179 SER A O 1
ATOM 1380 N N . PRO A 1 180 ? 8.601 1.765 -15.359 1.00 55.91 180 PRO A N 1
ATOM 1381 C CA . PRO A 1 180 ? 9.702 2.705 -15.260 1.00 55.91 180 PRO A CA 1
ATOM 1382 C C . PRO A 1 180 ? 9.669 3.620 -16.489 1.00 55.91 180 PRO A C 1
ATOM 1384 O O . PRO A 1 180 ? 10.086 3.246 -17.588 1.00 55.91 180 PRO A O 1
ATOM 1387 N N . VAL A 1 181 ? 9.188 4.851 -16.310 1.00 41.16 181 VAL A N 1
ATOM 1388 C CA . VAL A 1 181 ? 9.597 5.927 -17.218 1.00 41.16 181 VAL A CA 1
ATOM 1389 C C . VAL A 1 181 ? 11.067 6.221 -16.836 1.00 41.16 181 VAL A C 1
ATOM 1391 O O . VAL A 1 181 ? 11.312 6.668 -15.723 1.00 41.16 181 VAL A O 1
ATOM 1394 N N . ALA A 1 182 ? 12.093 5.913 -17.637 1.00 40.41 182 ALA A N 1
ATOM 1395 C CA . ALA A 1 182 ? 12.074 5.518 -19.048 1.00 40.41 182 ALA A CA 1
ATOM 1396 C C . ALA A 1 182 ? 13.004 4.340 -19.413 1.00 40.41 182 ALA A C 1
ATOM 1398 O O . ALA A 1 182 ? 14.222 4.446 -19.303 1.00 40.41 182 ALA A O 1
ATOM 1399 N N . THR A 1 183 ? 12.463 3.304 -20.062 1.00 32.06 183 THR A N 1
ATOM 1400 C CA . THR A 1 183 ? 13.241 2.409 -20.938 1.00 32.06 183 THR A CA 1
ATOM 1401 C C . THR A 1 183 ? 13.415 3.030 -22.326 1.00 32.06 183 THR A C 1
ATOM 1403 O O . THR A 1 183 ? 12.732 2.698 -23.292 1.00 32.06 183 THR A O 1
ATOM 1406 N N . SER A 1 184 ? 14.366 3.958 -22.445 1.00 33.81 184 SER A N 1
ATOM 1407 C CA . SER A 1 184 ? 14.780 4.521 -23.737 1.00 33.81 184 SER A CA 1
ATOM 1408 C C . SER A 1 184 ? 15.825 3.645 -24.436 1.00 33.81 184 SER A C 1
ATOM 1410 O O . SER A 1 184 ? 16.911 4.124 -24.753 1.00 33.81 184 SER A O 1
ATOM 1412 N N . SER A 1 185 ? 15.499 2.379 -24.702 1.00 35.53 185 SER A N 1
ATOM 1413 C CA . SER A 1 185 ? 16.259 1.589 -25.676 1.00 35.53 185 SER A CA 1
ATOM 1414 C C . SER A 1 185 ? 15.691 1.876 -27.066 1.00 35.53 185 SER A C 1
ATOM 1416 O O . SER A 1 185 ? 14.715 1.262 -27.488 1.00 35.53 185 SER A O 1
ATOM 1418 N N . SER A 1 186 ? 16.263 2.874 -27.744 1.00 35.94 186 SER A N 1
ATOM 1419 C CA . SER A 1 186 ? 16.201 2.942 -29.205 1.00 35.94 186 SER A CA 1
ATOM 1420 C C . SER A 1 186 ? 17.487 2.333 -29.729 1.00 35.94 186 SER A C 1
ATOM 1422 O O . SER A 1 186 ? 18.570 2.730 -29.293 1.00 35.94 186 SER A O 1
ATOM 1424 N N . SER A 1 187 ? 17.338 1.377 -30.642 1.00 37.31 187 SER A N 1
ATOM 1425 C CA . SER A 1 187 ? 18.382 1.028 -31.610 1.00 37.31 187 SER A CA 1
ATOM 1426 C C . SER A 1 187 ? 18.649 2.193 -32.568 1.00 37.31 187 SER A C 1
ATOM 1428 O O . SER A 1 187 ? 17.816 3.135 -32.581 1.00 37.31 187 SER A O 1
#

Radius of gyration: 25.21 Å; Cα contacts (8 Å, |Δi|>4): 246; chains: 1; bounding box: 45×59×74 Å

Foldseek 3Di:
DDDDDDDDDDDDDDDDDDDDDDDDDDDDDDDDDDDDDDPDDDDFADCVLLVCLCVQANPDVQCSVQVVLLVVLLRVQQSVFHWDDDPDFKTATNKDWAAAPVRDIDIDGQWMWGQDPQAIKIFGQFDDPNAQLQVVDDPVQQFDAWDDDRGIITDHGCVRGDVVVVSVSSNCSSVGDRDRHPPPDDD

Organism: NCBI:txid568900

Nearest PDB structures (foldseek):
  2fki-assembly1_A  TM=6.275E-01  e=9.032E-02  Escherichia coli
  2zxp-assembly1_A  TM=4.929E-01  e=1.217E+00  Thermus thermophilus HB8
  2zxr-assembly1_A  TM=4.902E-01  e=2.021E+00  Thermus thermophilus HB8

Solvent-accessible surface area (backbone atoms only — not comparable to full-atom values): 11794 Å² total; per-residue (Å²): 140,83,88,84,86,89,85,83,90,89,80,88,80,87,88,90,87,85,92,86,89,88,88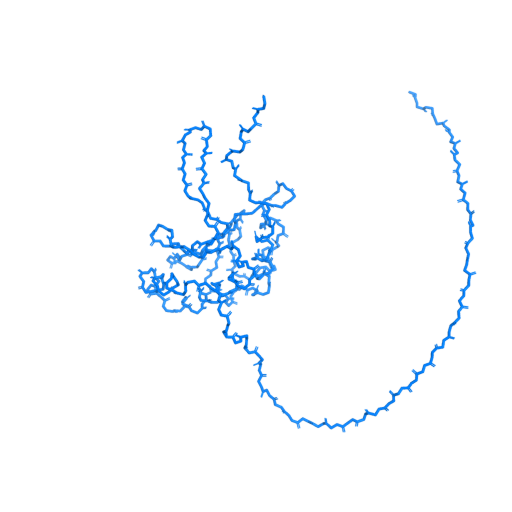,87,87,89,84,90,83,85,88,87,84,84,83,79,86,71,89,73,91,75,92,64,75,70,60,64,55,54,52,52,42,43,73,74,57,40,95,50,69,89,49,47,64,51,51,52,50,50,49,53,52,39,30,72,52,25,66,90,32,54,75,43,77,48,87,87,50,33,48,27,20,31,70,46,77,41,49,34,98,84,74,55,64,49,78,47,45,40,31,33,43,32,72,49,100,81,27,38,36,45,34,46,48,20,31,48,96,93,39,45,47,51,75,79,54,56,61,75,66,43,18,88,63,56,48,76,50,62,47,36,41,32,33,63,52,61,92,40,38,37,62,68,52,50,51,53,49,44,38,49,44,64,68,28,52,66,80,67,67,56,80,81,82,71,133

Mean predicted aligned error: 14.31 Å

pLDDT: mean 72.96, std 23.19, range [27.17, 94.12]